Protein AF-A0A8S3S7L6-F1 (afdb_monomer_lite)

pLDDT: mean 77.88, std 21.94, range [31.02, 97.81]

Secondary structure (DSSP, 8-state):
--------SS--------EEEPPHHHHHHHHHHHHHHHHHHHHHHHHHHHHHHHHHHHHHHHHHHHHHHHHHHHHHHHS--S--------TT---S-TTTHHHHTTTT---TTS-TTTGGG-HHHHHT-TTTS-HHHHHHHHH-HHHHHHHHHHHHHHHHHHHHHHHHHHS-SEEEEEEEEEEEE-TTS-EEEEEEEEEEETTEEEEEE---EEETT-HHHHHHHHHHHHHHH-

Radius of gyration: 30.2 Å; chains: 1; bounding box: 61×34×98 Å

Organism: Mytilus edulis (NCBI:txid6550)

Sequence (234 aa):
MIRLIILTLGSILVICGALTNLDDGSLQKLDVEVRRQILPMIATKINQTIAHEKAMAKDCENKINAAIQSCKSCQSNICQPTVVDEIKHVAENVGHSVGSAIKHIFGKRSVSNLKKRCSQSCPICDTLDIKKHSKEQTLIAVCGASAISAQKNDINTIKRLRERFDAILHNHLVTRIDYDTTSIRTNGGVSFTLNFVTYIIQGHNNRFQSSTELKITDLPTTANSLAHQIFHKM

Structure (mmCIF, N/CA/C/O backbone):
data_AF-A0A8S3S7L6-F1
#
_entry.id   AF-A0A8S3S7L6-F1
#
loop_
_atom_site.group_PDB
_atom_site.id
_atom_site.type_symbol
_atom_site.label_atom_id
_atom_site.label_alt_id
_atom_site.label_comp_id
_atom_site.label_asym_id
_atom_site.label_entity_id
_atom_site.label_seq_id
_atom_site.pdbx_PDB_ins_code
_atom_site.Cartn_x
_atom_site.Cartn_y
_atom_site.Cartn_z
_atom_site.occupancy
_atom_site.B_iso_or_equiv
_atom_site.auth_seq_id
_atom_site.auth_comp_id
_atom_site.auth_asym_id
_atom_site.auth_atom_id
_atom_site.pdbx_PDB_model_num
ATOM 1 N N . MET A 1 1 ? 27.482 -10.712 -29.623 1.00 33.25 1 MET A N 1
ATOM 2 C CA . MET A 1 1 ? 27.911 -11.271 -30.923 1.00 33.25 1 MET A CA 1
ATOM 3 C C . MET A 1 1 ? 26.664 -11.794 -31.633 1.00 33.25 1 MET A C 1
ATOM 5 O O . MET A 1 1 ? 26.165 -12.850 -31.273 1.00 33.25 1 MET A O 1
ATOM 9 N N . ILE A 1 2 ? 26.075 -10.989 -32.520 1.00 31.17 2 ILE A N 1
ATOM 10 C CA . ILE A 1 2 ? 24.802 -11.290 -33.197 1.00 31.17 2 ILE A CA 1
ATOM 11 C C . ILE A 1 2 ? 25.118 -12.122 -34.446 1.00 31.17 2 ILE A C 1
ATOM 13 O O . ILE A 1 2 ? 25.923 -11.695 -35.269 1.00 31.17 2 ILE A O 1
ATOM 17 N N . ARG A 1 3 ? 24.520 -13.311 -34.583 1.00 31.02 3 ARG A N 1
ATOM 18 C CA . ARG A 1 3 ? 24.560 -14.098 -35.825 1.00 31.02 3 ARG A CA 1
ATOM 19 C C . ARG A 1 3 ? 23.295 -13.802 -36.625 1.00 31.02 3 ARG A C 1
ATOM 21 O O . ARG A 1 3 ? 22.206 -14.175 -36.207 1.00 31.02 3 ARG A O 1
ATOM 28 N N . LEU A 1 4 ? 23.460 -13.121 -37.754 1.00 32.84 4 LEU A N 1
ATOM 29 C CA . LEU A 1 4 ? 22.413 -12.903 -38.746 1.00 32.84 4 LEU A CA 1
ATOM 30 C C . LEU A 1 4 ? 22.408 -14.110 -39.697 1.00 32.84 4 LEU A C 1
ATOM 32 O O . LEU A 1 4 ? 23.401 -14.351 -40.380 1.00 32.84 4 LEU A O 1
ATOM 36 N N . ILE A 1 5 ? 21.325 -14.886 -39.713 1.00 37.59 5 ILE A N 1
ATOM 37 C CA . ILE A 1 5 ? 21.104 -15.956 -40.694 1.00 37.59 5 ILE A CA 1
ATOM 38 C C . ILE A 1 5 ? 20.034 -15.450 -41.658 1.00 37.59 5 ILE A C 1
ATOM 40 O O . ILE A 1 5 ? 18.905 -15.202 -41.244 1.00 37.59 5 ILE A O 1
ATOM 44 N N . ILE A 1 6 ? 20.395 -15.282 -42.931 1.00 38.62 6 ILE A N 1
ATOM 45 C CA . ILE A 1 6 ? 19.460 -14.944 -44.008 1.00 38.62 6 ILE A CA 1
ATOM 46 C C . ILE A 1 6 ? 19.256 -16.208 -44.844 1.00 38.62 6 ILE A C 1
ATOM 48 O O . ILE A 1 6 ? 20.174 -16.661 -45.522 1.00 38.62 6 ILE A O 1
ATOM 52 N N . LEU A 1 7 ? 18.051 -16.775 -44.788 1.00 34.38 7 LEU A N 1
ATOM 53 C CA . LEU A 1 7 ? 17.581 -17.821 -45.696 1.00 34.38 7 LEU A CA 1
ATOM 54 C C . LEU A 1 7 ? 16.652 -17.168 -46.719 1.00 34.38 7 LEU A C 1
ATOM 56 O O . LEU A 1 7 ? 15.652 -16.557 -46.349 1.00 34.38 7 LEU A O 1
ATOM 60 N N . THR A 1 8 ? 16.980 -17.294 -48.002 1.00 51.16 8 THR A N 1
ATOM 61 C CA . THR A 1 8 ? 16.100 -16.888 -49.101 1.00 51.16 8 THR A CA 1
ATOM 62 C C . THR A 1 8 ? 15.652 -18.123 -49.864 1.00 51.16 8 THR A C 1
ATOM 64 O O . THR A 1 8 ? 16.487 -18.905 -50.304 1.00 51.16 8 THR A O 1
ATOM 67 N N . LEU A 1 9 ? 14.327 -18.289 -49.958 1.00 44.69 9 LEU A N 1
ATOM 68 C CA . LEU A 1 9 ? 13.532 -18.720 -51.120 1.00 44.69 9 LEU A CA 1
ATOM 69 C C . LEU A 1 9 ? 12.172 -19.249 -50.620 1.00 44.69 9 LEU A C 1
ATOM 71 O O . LEU A 1 9 ? 12.079 -20.348 -50.086 1.00 44.69 9 LEU A O 1
ATOM 75 N N . GLY A 1 10 ? 11.116 -18.444 -50.797 1.00 48.62 10 GLY A N 1
ATOM 76 C CA . GLY A 1 10 ? 9.718 -18.908 -50.803 1.00 48.62 10 GLY A CA 1
ATOM 77 C C . GLY A 1 10 ? 8.869 -18.769 -49.530 1.00 48.62 10 GLY A C 1
ATOM 78 O O . GLY A 1 10 ? 7.708 -19.165 -49.562 1.00 48.62 10 GLY A O 1
ATOM 79 N N . SER A 1 11 ? 9.374 -18.194 -48.436 1.00 43.19 11 SER A N 1
ATOM 80 C CA . SER A 1 11 ? 8.720 -18.297 -47.119 1.00 43.19 11 SER A CA 1
ATOM 81 C C . SER A 1 11 ? 8.262 -16.950 -46.562 1.00 43.19 11 SER A C 1
ATOM 83 O O . SER A 1 11 ? 8.988 -15.961 -46.643 1.00 43.19 11 SER A O 1
ATOM 85 N N . ILE A 1 12 ? 7.069 -16.941 -45.954 1.00 41.59 12 ILE A N 1
ATOM 86 C CA . ILE A 1 12 ? 6.560 -15.880 -45.073 1.00 41.59 12 ILE A CA 1
ATOM 87 C C . ILE A 1 12 ? 7.710 -15.424 -44.171 1.00 41.59 12 ILE A C 1
ATOM 89 O O . ILE A 1 12 ? 8.242 -16.217 -43.392 1.00 41.59 12 ILE A O 1
ATOM 93 N N . LEU A 1 13 ? 8.115 -14.161 -44.308 1.00 37.62 13 LEU A N 1
ATOM 94 C CA . LEU A 1 13 ? 9.146 -13.550 -43.483 1.00 37.62 13 LEU A CA 1
ATOM 95 C C . LEU A 1 13 ? 8.563 -13.358 -42.077 1.00 37.62 13 LEU A C 1
ATOM 97 O O . LEU A 1 13 ? 8.078 -12.286 -41.723 1.00 37.62 13 LEU A O 1
ATOM 101 N N . VAL A 1 14 ? 8.556 -14.425 -41.278 1.00 43.91 14 VAL A N 1
ATOM 102 C CA . VAL A 1 14 ? 8.323 -14.322 -39.840 1.00 43.91 14 VAL A CA 1
ATOM 103 C C . VAL A 1 14 ? 9.576 -13.676 -39.272 1.00 43.91 14 VAL A C 1
ATOM 105 O O . VAL A 1 14 ? 10.547 -14.345 -38.924 1.00 43.91 14 VAL A O 1
ATOM 108 N N . ILE A 1 15 ? 9.574 -12.345 -39.222 1.00 45.59 15 ILE A N 1
ATOM 109 C CA . ILE A 1 15 ? 10.482 -11.609 -38.355 1.00 45.59 15 ILE A CA 1
ATOM 110 C C . ILE A 1 15 ? 10.047 -11.995 -36.942 1.00 45.59 15 ILE A C 1
ATOM 112 O O . ILE A 1 15 ? 9.132 -11.403 -36.376 1.00 45.59 15 ILE A O 1
ATOM 116 N N . CYS A 1 16 ? 10.651 -13.046 -36.384 1.00 45.41 16 CYS A N 1
ATOM 117 C CA . CYS A 1 16 ? 10.627 -13.248 -34.946 1.00 45.41 16 CYS A CA 1
ATOM 118 C C . CYS A 1 16 ? 11.296 -12.012 -34.348 1.00 45.41 16 CYS A C 1
ATOM 120 O O . CYS A 1 16 ? 12.524 -11.929 -34.322 1.00 45.41 16 CYS A O 1
ATOM 122 N N . GLY A 1 17 ? 10.487 -11.031 -33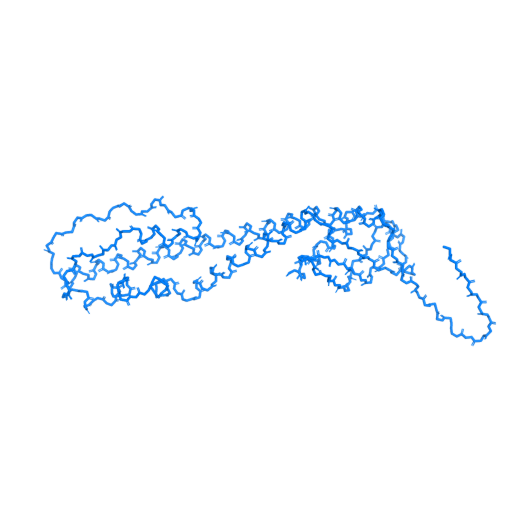.940 1.00 52.25 17 GLY A N 1
ATOM 123 C CA . GLY A 1 17 ? 10.948 -9.864 -33.207 1.00 52.25 17 GLY A CA 1
ATOM 124 C C . GLY A 1 17 ? 11.723 -10.363 -31.999 1.00 52.25 17 GLY A C 1
ATOM 125 O O . GLY A 1 17 ? 11.152 -10.946 -31.077 1.00 52.25 17 GLY A O 1
ATOM 126 N N . ALA A 1 18 ? 13.046 -10.233 -32.049 1.00 60.75 18 ALA A N 1
ATOM 127 C CA . ALA A 1 18 ? 13.889 -10.635 -30.945 1.00 60.75 18 ALA A CA 1
ATOM 128 C C . ALA A 1 18 ? 13.582 -9.686 -29.785 1.00 60.75 18 ALA A C 1
ATOM 130 O O . ALA A 1 18 ? 13.839 -8.484 -29.875 1.00 60.75 18 ALA A O 1
ATOM 131 N N . LEU A 1 19 ? 13.004 -10.226 -28.710 1.00 61.94 19 LEU A N 1
ATOM 132 C CA . LEU A 1 19 ? 12.901 -9.518 -27.441 1.00 61.94 19 LEU A CA 1
ATOM 133 C C . LEU A 1 19 ? 14.322 -9.223 -26.969 1.00 61.94 19 LEU A C 1
ATOM 135 O O . LEU A 1 19 ? 15.094 -10.142 -26.684 1.00 61.94 19 LEU A O 1
ATOM 139 N N . THR A 1 20 ? 14.671 -7.947 -26.909 1.00 76.69 20 THR A N 1
ATOM 140 C CA . THR A 1 20 ? 15.954 -7.507 -26.370 1.00 76.69 20 THR A CA 1
ATOM 141 C C . THR A 1 20 ? 15.778 -7.052 -24.934 1.00 76.69 20 THR A C 1
ATOM 143 O O . THR A 1 20 ? 14.768 -6.440 -24.584 1.00 76.69 20 THR A O 1
ATOM 146 N N . ASN A 1 21 ? 16.785 -7.336 -24.111 1.00 80.06 21 ASN A N 1
ATOM 147 C CA . ASN A 1 21 ? 16.883 -6.764 -22.777 1.00 80.06 21 ASN A CA 1
ATOM 148 C C . ASN A 1 21 ? 17.535 -5.3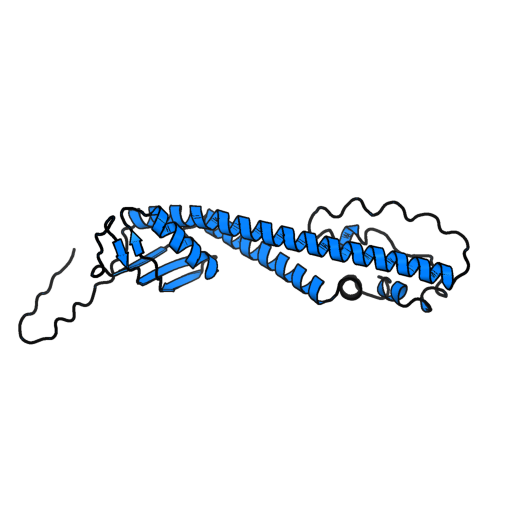85 -22.856 1.00 80.06 21 ASN A C 1
ATOM 150 O O . ASN A 1 21 ? 18.337 -5.106 -23.752 1.00 80.06 21 ASN A O 1
ATOM 154 N N . LEU A 1 22 ? 17.173 -4.524 -21.912 1.00 85.62 22 LEU A N 1
ATOM 155 C CA . LEU A 1 22 ? 17.883 -3.273 -21.686 1.00 85.62 22 LEU A CA 1
ATOM 156 C C . LEU A 1 22 ? 19.291 -3.589 -21.151 1.00 85.62 22 LEU A C 1
ATOM 158 O O . LEU A 1 22 ? 19.447 -4.565 -20.419 1.00 85.62 22 LEU A O 1
ATOM 162 N N . ASP A 1 23 ? 20.305 -2.806 -21.526 1.00 89.88 23 ASP A N 1
ATOM 163 C CA . ASP A 1 23 ? 21.649 -2.989 -20.972 1.00 89.88 23 ASP A CA 1
ATOM 164 C C . ASP A 1 23 ? 21.663 -2.702 -19.461 1.00 89.88 23 ASP A C 1
ATOM 166 O O . ASP A 1 23 ? 20.871 -1.891 -18.969 1.00 89.88 23 ASP A O 1
ATOM 170 N N . ASP A 1 24 ? 22.572 -3.350 -18.728 1.00 90.88 24 ASP A N 1
ATOM 171 C CA . ASP A 1 24 ? 22.610 -3.297 -17.261 1.00 90.88 24 ASP A CA 1
ATOM 172 C C . ASP A 1 24 ? 22.725 -1.862 -16.718 1.00 90.88 24 ASP A C 1
ATOM 174 O O . ASP A 1 24 ? 22.117 -1.529 -15.700 1.00 90.88 24 ASP A O 1
ATOM 178 N N . GLY A 1 25 ? 23.452 -0.981 -17.416 1.00 93.00 25 GLY A N 1
ATOM 179 C CA . GLY A 1 25 ? 23.635 0.411 -17.006 1.00 93.00 25 GLY A CA 1
ATOM 180 C C . GLY A 1 25 ? 22.358 1.239 -17.154 1.00 93.00 25 GLY A C 1
ATOM 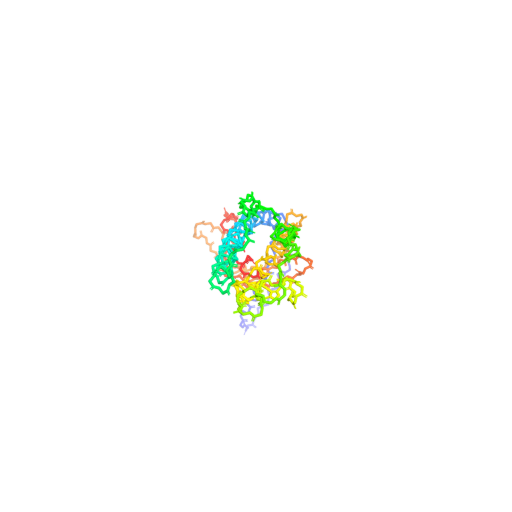181 O O . GLY A 1 25 ? 21.969 1.969 -16.236 1.00 93.00 25 GLY A O 1
ATOM 182 N N . SER A 1 26 ? 21.674 1.120 -18.292 1.00 92.25 26 SER A N 1
ATOM 183 C CA . SER A 1 26 ? 20.378 1.771 -18.515 1.00 92.25 26 SER A CA 1
ATOM 184 C C . SER A 1 26 ? 19.290 1.204 -17.600 1.00 92.25 26 SER A C 1
ATOM 186 O O . SER A 1 26 ? 18.473 1.966 -17.077 1.00 92.25 26 SER A O 1
ATOM 188 N N . LEU A 1 27 ? 19.306 -0.109 -17.347 1.00 95.25 27 LEU A N 1
ATOM 189 C CA . LEU A 1 27 ? 18.392 -0.767 -16.417 1.00 95.25 27 LEU A CA 1
ATOM 190 C C . LEU A 1 27 ? 18.589 -0.266 -14.984 1.00 95.25 27 LEU A C 1
ATOM 192 O O . LEU A 1 27 ? 17.610 0.081 -14.329 1.00 95.25 27 LEU A O 1
ATOM 196 N N . GLN A 1 28 ? 19.835 -0.147 -14.520 1.00 96.06 28 GLN A N 1
ATOM 197 C CA . GLN A 1 28 ? 20.144 0.386 -13.193 1.00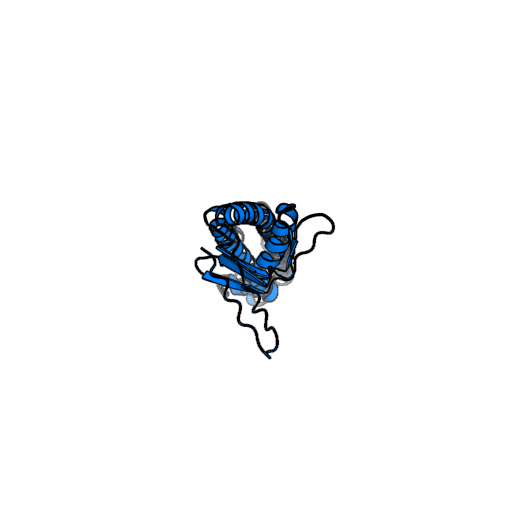 96.06 28 GLN A CA 1
ATOM 198 C C . GLN A 1 28 ? 19.674 1.839 -13.035 1.00 96.06 28 GLN A C 1
ATOM 200 O O . GLN A 1 28 ? 19.097 2.195 -12.006 1.00 96.06 28 GLN A O 1
ATOM 205 N N . LYS A 1 29 ? 19.883 2.688 -14.051 1.00 96.06 29 LYS A N 1
ATOM 206 C CA . LYS A 1 29 ? 19.393 4.079 -14.037 1.00 96.06 29 LYS A CA 1
ATOM 207 C C . LYS A 1 29 ? 17.871 4.141 -13.974 1.00 96.06 29 LYS A C 1
ATOM 209 O O . LYS A 1 29 ? 17.328 4.924 -13.196 1.00 96.06 29 LYS A O 1
ATOM 214 N N . LEU A 1 30 ? 17.188 3.314 -14.767 1.00 96.00 30 LEU A N 1
ATOM 215 C CA . LEU A 1 30 ? 15.733 3.250 -14.735 1.00 96.00 30 LEU A CA 1
ATOM 216 C C . LEU A 1 30 ? 15.225 2.722 -13.388 1.00 96.00 30 LEU A C 1
ATOM 218 O O . LEU A 1 30 ? 14.279 3.288 -12.856 1.00 96.00 30 LEU A O 1
ATOM 222 N N . ASP A 1 31 ? 15.853 1.693 -12.812 1.00 96.88 31 ASP A N 1
ATOM 223 C CA . ASP A 1 31 ? 15.512 1.172 -11.483 1.00 96.88 31 ASP A CA 1
ATOM 224 C C . ASP A 1 31 ? 15.571 2.270 -10.414 1.00 96.88 31 ASP A C 1
ATOM 226 O O . ASP A 1 31 ? 14.602 2.469 -9.681 1.00 96.88 31 ASP A O 1
ATOM 230 N N . VAL A 1 32 ? 16.673 3.026 -10.352 1.00 97.38 32 VAL A N 1
ATOM 231 C CA . VAL A 1 32 ? 16.823 4.151 -9.412 1.00 97.38 32 VAL A CA 1
ATOM 232 C C . VAL A 1 32 ? 15.690 5.161 -9.582 1.00 97.38 32 VAL A C 1
ATOM 234 O O . VAL A 1 32 ? 15.095 5.595 -8.594 1.00 97.38 32 VAL A O 1
ATOM 237 N N . GLU A 1 33 ? 15.355 5.505 -10.822 1.00 97.62 33 GLU A N 1
ATOM 238 C CA . GLU A 1 33 ? 14.308 6.479 -11.106 1.00 97.62 33 GLU A CA 1
ATOM 239 C C . GLU A 1 33 ? 12.908 5.937 -10.770 1.00 97.62 33 GLU A C 1
ATOM 241 O O . GLU A 1 33 ? 12.118 6.635 -10.141 1.00 97.62 33 GLU A O 1
ATOM 246 N N . VAL A 1 34 ? 12.607 4.670 -11.074 1.00 97.50 34 VAL A N 1
ATOM 247 C CA . VAL A 1 34 ? 11.342 4.022 -10.681 1.00 97.50 34 VAL A CA 1
ATOM 248 C C . VAL A 1 34 ? 11.199 4.018 -9.160 1.00 97.50 34 VAL A C 1
ATOM 250 O O . VAL A 1 34 ? 10.135 4.357 -8.637 1.00 97.50 34 VAL A O 1
ATOM 253 N N . ARG A 1 35 ? 12.272 3.697 -8.427 1.00 97.25 35 ARG A N 1
ATOM 254 C CA . ARG A 1 35 ? 12.273 3.731 -6.958 1.00 97.25 35 ARG A CA 1
ATOM 255 C C . ARG A 1 35 ? 12.053 5.144 -6.418 1.00 97.25 35 ARG A C 1
ATOM 257 O O . ARG A 1 35 ? 11.262 5.323 -5.491 1.00 97.25 35 ARG A O 1
ATOM 264 N N . ARG A 1 36 ? 12.677 6.154 -7.032 1.00 96.75 36 ARG A N 1
ATOM 265 C CA . ARG A 1 36 ? 12.481 7.572 -6.688 1.00 96.75 36 ARG A CA 1
ATOM 266 C C . ARG A 1 36 ? 11.017 8.004 -6.809 1.00 96.75 36 ARG A C 1
ATOM 268 O O . ARG A 1 36 ? 10.562 8.788 -5.983 1.00 96.75 36 ARG A O 1
ATOM 275 N N . GLN A 1 37 ? 10.288 7.478 -7.795 1.00 97.44 37 GLN A N 1
ATOM 276 C CA . GLN A 1 37 ? 8.866 7.780 -7.999 1.00 97.44 37 GLN A CA 1
ATOM 277 C C . GLN A 1 37 ? 7.950 6.977 -7.060 1.00 97.44 37 GLN A C 1
ATOM 279 O O . GLN A 1 37 ? 6.983 7.515 -6.524 1.00 97.44 37 GLN A O 1
ATOM 284 N N . ILE A 1 38 ? 8.255 5.700 -6.807 1.00 96.81 38 ILE A N 1
ATOM 285 C CA . ILE A 1 38 ? 7.353 4.812 -6.058 1.00 96.81 38 ILE A CA 1
ATOM 286 C C . ILE A 1 38 ? 7.388 5.032 -4.540 1.00 96.81 38 ILE A C 1
ATOM 288 O O . ILE A 1 38 ? 6.363 4.890 -3.870 1.00 96.81 38 ILE A O 1
ATOM 292 N N . LEU A 1 39 ? 8.545 5.403 -3.981 1.00 95.31 39 LEU A N 1
ATOM 293 C CA . LEU A 1 39 ? 8.705 5.608 -2.538 1.00 95.31 39 LEU A CA 1
ATOM 294 C C . LEU A 1 39 ? 7.774 6.723 -2.006 1.00 95.31 39 LEU A C 1
ATOM 296 O O . LEU A 1 39 ? 7.063 6.471 -1.027 1.00 95.31 39 LEU A O 1
ATOM 300 N N . PRO A 1 40 ? 7.668 7.906 -2.650 1.00 95.50 40 PRO A N 1
ATOM 301 C CA . PRO A 1 40 ? 6.672 8.918 -2.293 1.00 95.50 40 PRO A CA 1
ATOM 302 C C . PRO A 1 40 ? 5.218 8.438 -2.384 1.00 95.50 40 PRO A C 1
ATOM 304 O O . PRO A 1 40 ? 4.399 8.823 -1.547 1.00 95.50 40 PRO A O 1
ATOM 307 N N . MET A 1 41 ? 4.877 7.588 -3.361 1.00 96.25 41 MET A N 1
ATOM 308 C CA . MET A 1 41 ? 3.521 7.033 -3.497 1.00 96.25 41 MET A CA 1
ATOM 309 C C . MET A 1 41 ? 3.168 6.134 -2.307 1.00 96.25 41 MET A C 1
ATOM 311 O O . MET A 1 41 ? 2.098 6.276 -1.711 1.00 96.25 41 MET A O 1
ATOM 315 N N . ILE A 1 42 ? 4.095 5.255 -1.910 1.00 94.31 42 ILE A N 1
ATOM 316 C CA . ILE A 1 42 ? 3.944 4.397 -0.729 1.00 94.31 42 ILE A CA 1
ATOM 317 C C . ILE A 1 42 ? 3.832 5.250 0.539 1.00 94.31 42 ILE A C 1
ATOM 319 O O . ILE A 1 42 ? 2.905 5.050 1.324 1.00 94.31 42 ILE A O 1
ATOM 323 N N . ALA A 1 43 ? 4.712 6.240 0.716 1.00 93.75 43 ALA A N 1
ATOM 324 C CA . ALA A 1 43 ? 4.672 7.150 1.861 1.00 93.75 43 ALA A CA 1
ATOM 325 C C . ALA A 1 43 ? 3.338 7.916 1.944 1.00 93.75 43 ALA A C 1
ATOM 327 O O . ALA A 1 43 ? 2.727 8.000 3.011 1.00 93.75 43 ALA A O 1
ATOM 328 N N . THR A 1 44 ? 2.837 8.406 0.808 1.00 95.00 44 THR A N 1
ATOM 329 C CA . THR A 1 44 ? 1.536 9.084 0.710 1.00 95.00 44 THR A CA 1
ATOM 330 C C . THR A 1 44 ? 0.402 8.151 1.119 1.00 95.00 44 THR A C 1
ATOM 332 O O . THR A 1 44 ? -0.430 8.525 1.947 1.00 95.00 44 THR A O 1
ATOM 335 N N . LYS A 1 45 ? 0.389 6.913 0.613 1.00 95.12 45 LYS A N 1
ATOM 336 C CA . LYS A 1 45 ? -0.640 5.929 0.963 1.00 95.12 45 LYS A CA 1
ATOM 337 C C . LYS A 1 45 ? -0.592 5.543 2.442 1.00 95.12 45 LYS A C 1
ATOM 339 O O . LYS A 1 45 ? -1.648 5.422 3.065 1.00 95.12 45 LYS A O 1
ATOM 344 N N . ILE A 1 46 ? 0.601 5.407 3.027 1.00 89.88 46 ILE A N 1
ATOM 345 C CA . ILE A 1 46 ? 0.777 5.195 4.472 1.00 89.88 46 ILE A CA 1
ATOM 346 C C . ILE A 1 46 ? 0.166 6.364 5.249 1.00 89.88 46 ILE A C 1
ATOM 348 O O . ILE A 1 46 ? -0.646 6.135 6.141 1.00 89.88 46 ILE A O 1
ATOM 352 N N . ASN A 1 47 ? 0.496 7.606 4.888 1.00 91.81 47 ASN A N 1
ATOM 353 C CA . ASN A 1 47 ? -0.012 8.796 5.573 1.00 91.81 47 ASN A CA 1
ATOM 354 C C . ASN A 1 47 ? -1.537 8.921 5.474 1.00 91.81 47 ASN A C 1
ATOM 356 O O . ASN A 1 47 ? -2.189 9.204 6.477 1.00 91.81 47 ASN A O 1
ATOM 360 N N . GLN A 1 48 ? -2.115 8.651 4.301 1.00 94.38 48 GLN A N 1
ATOM 361 C CA . GLN A 1 48 ? -3.568 8.607 4.112 1.00 94.38 48 GLN A CA 1
ATOM 362 C C . GLN A 1 48 ? -4.222 7.534 4.991 1.00 94.38 48 GLN A C 1
ATOM 364 O O . GLN A 1 48 ? -5.231 7.802 5.637 1.00 94.38 48 GLN A O 1
ATOM 369 N N . THR A 1 49 ? -3.625 6.342 5.060 1.00 89.75 49 THR A N 1
ATOM 370 C CA . THR A 1 49 ? -4.146 5.233 5.876 1.00 89.75 49 THR A CA 1
ATOM 371 C C . THR A 1 49 ? -4.043 5.551 7.371 1.00 89.75 49 THR A C 1
ATOM 373 O O . THR A 1 49 ? -4.981 5.298 8.116 1.00 89.75 49 THR A O 1
ATOM 376 N N . ILE A 1 50 ? -2.954 6.190 7.817 1.00 85.88 50 ILE A N 1
ATOM 377 C CA . ILE A 1 50 ? -2.809 6.683 9.198 1.00 85.88 50 ILE A CA 1
ATOM 378 C C . ILE A 1 50 ? -3.856 7.759 9.512 1.00 85.88 50 ILE A C 1
ATOM 380 O O . ILE A 1 50 ? -4.415 7.771 10.604 1.00 85.88 50 ILE A O 1
ATOM 384 N N . ALA A 1 51 ? -4.116 8.685 8.587 1.00 89.00 51 ALA A N 1
ATOM 385 C CA . ALA A 1 51 ? -5.121 9.725 8.790 1.00 89.00 51 ALA A CA 1
ATOM 386 C C . ALA A 1 51 ? -6.533 9.131 8.919 1.00 89.00 51 ALA A C 1
ATOM 388 O O . ALA A 1 51 ? -7.286 9.542 9.803 1.00 89.00 51 ALA A O 1
ATOM 389 N N . HIS A 1 52 ? -6.863 8.141 8.085 1.00 91.00 52 HIS A N 1
ATOM 390 C CA . HIS A 1 52 ? -8.121 7.402 8.163 1.00 91.00 52 HIS A CA 1
ATOM 391 C C . HIS A 1 52 ? -8.252 6.639 9.492 1.00 91.00 52 HIS A C 1
ATOM 393 O O . HIS A 1 52 ? -9.245 6.808 10.197 1.00 91.00 52 HIS A O 1
ATOM 399 N N . GLU A 1 53 ? -7.209 5.908 9.897 1.00 86.19 53 GLU A N 1
ATOM 400 C CA . GLU A 1 53 ? -7.153 5.190 11.177 1.00 86.19 53 GLU A CA 1
ATOM 401 C C . GLU A 1 53 ? -7.385 6.134 12.368 1.00 86.19 53 GLU A C 1
ATOM 403 O O . GLU A 1 53 ? -8.237 5.869 13.216 1.00 86.19 53 GLU A O 1
ATOM 408 N N . LYS A 1 54 ? -6.714 7.294 12.388 1.00 83.81 54 LYS A N 1
ATOM 409 C CA . LYS A 1 54 ? -6.903 8.318 13.428 1.00 83.81 54 LYS A CA 1
ATOM 410 C C . LYS A 1 54 ? -8.328 8.866 13.465 1.00 83.81 54 LYS A C 1
ATOM 412 O O . LYS A 1 54 ? -8.864 9.099 14.549 1.00 83.81 54 LYS A O 1
ATOM 417 N N . ALA A 1 55 ? -8.939 9.097 12.304 1.00 86.94 55 ALA A N 1
ATOM 418 C CA . ALA A 1 55 ? -10.315 9.579 12.224 1.00 86.94 55 ALA A CA 1
ATOM 419 C C . ALA A 1 55 ? -11.299 8.547 12.798 1.00 86.94 55 ALA A C 1
ATOM 421 O O . ALA A 1 55 ? -12.172 8.905 13.590 1.00 86.94 55 ALA A O 1
ATOM 422 N N . MET A 1 56 ? -11.111 7.266 12.473 1.00 86.81 56 MET A N 1
ATOM 423 C CA . MET A 1 56 ? -11.910 6.169 13.022 1.00 86.81 56 MET A CA 1
ATOM 424 C C . MET A 1 56 ? -11.720 5.995 14.531 1.00 86.81 56 MET A C 1
ATOM 426 O O . MET A 1 56 ? -12.695 5.803 15.258 1.00 86.81 56 MET A O 1
ATOM 430 N N . ALA A 1 57 ? -10.480 6.091 15.017 1.00 82.12 57 ALA A N 1
ATOM 431 C CA . ALA A 1 57 ? -10.184 6.026 16.443 1.00 82.12 57 ALA A CA 1
ATOM 432 C C . ALA A 1 57 ? -10.899 7.151 17.209 1.00 82.12 57 ALA A C 1
ATOM 434 O O . ALA A 1 57 ? -11.523 6.892 18.238 1.00 82.12 57 ALA A O 1
ATOM 435 N N . LYS A 1 58 ? -10.888 8.375 16.664 1.00 85.19 58 LYS A N 1
ATOM 436 C CA . LYS A 1 58 ? -11.596 9.528 17.237 1.00 85.19 58 LYS A CA 1
ATOM 437 C C . LYS A 1 58 ? -13.120 9.347 17.240 1.00 85.19 58 LYS A C 1
ATOM 439 O O . LYS A 1 58 ? -13.773 9.699 18.218 1.00 85.19 58 LYS A O 1
ATOM 444 N N . ASP A 1 59 ? -13.701 8.791 16.176 1.00 88.25 59 ASP A N 1
ATOM 445 C CA . ASP A 1 59 ? -15.137 8.468 16.139 1.00 88.25 59 ASP A CA 1
ATOM 446 C C . ASP A 1 59 ? -15.515 7.435 17.215 1.00 88.25 59 ASP A C 1
ATOM 448 O O . ASP A 1 59 ? -16.474 7.620 17.967 1.00 88.25 59 ASP A O 1
ATOM 452 N N . CYS A 1 60 ? -14.713 6.376 17.347 1.00 87.75 60 CYS A N 1
ATOM 453 C CA . CYS A 1 60 ? -14.897 5.354 18.374 1.00 87.75 60 CYS A CA 1
ATOM 454 C C . CYS A 1 60 ? -14.775 5.938 19.792 1.00 87.75 60 CYS A C 1
ATOM 456 O O . CYS A 1 60 ? -15.609 5.656 20.652 1.00 87.75 60 CYS A O 1
ATOM 458 N N . GLU A 1 61 ? -13.799 6.816 20.033 1.00 85.44 61 GLU A N 1
ATOM 459 C CA . GLU A 1 61 ? -13.656 7.534 21.302 1.00 85.44 61 GLU A CA 1
ATOM 460 C C . GLU A 1 61 ? -14.905 8.363 21.640 1.00 85.44 61 GLU A C 1
ATOM 462 O O . GLU A 1 61 ? -15.425 8.280 22.755 1.00 85.44 61 GLU A O 1
ATOM 467 N N . ASN A 1 62 ? -15.439 9.113 20.672 1.00 88.81 62 ASN A N 1
ATOM 468 C CA . ASN A 1 62 ? -16.666 9.887 20.860 1.00 88.81 62 ASN A CA 1
ATOM 469 C C . ASN A 1 62 ? -17.857 8.989 21.228 1.00 88.81 62 ASN A C 1
ATOM 471 O O . ASN A 1 62 ? -18.614 9.321 22.143 1.00 88.81 62 ASN A O 1
ATOM 475 N N . LYS A 1 63 ? -18.000 7.830 20.571 1.00 89.62 63 LYS A N 1
ATOM 476 C CA . LYS A 1 63 ? -19.046 6.840 20.883 1.00 89.62 63 LYS A CA 1
ATOM 477 C C . LYS A 1 63 ? -18.886 6.247 22.281 1.00 89.62 63 LYS A C 1
ATOM 479 O O . LYS A 1 63 ? -19.875 6.116 22.998 1.00 89.62 63 LYS A O 1
ATOM 484 N N . ILE A 1 64 ? -17.659 5.950 22.706 1.00 86.44 64 ILE A N 1
ATOM 485 C CA . ILE A 1 64 ? -17.368 5.489 24.073 1.00 86.44 64 ILE A CA 1
ATOM 486 C C . ILE A 1 64 ? -17.746 6.560 25.091 1.00 86.44 64 ILE A C 1
ATOM 488 O O . ILE A 1 64 ? -18.443 6.262 26.061 1.00 86.44 64 ILE A O 1
ATOM 492 N N . ASN A 1 65 ? -17.354 7.812 24.860 1.00 84.12 65 ASN A N 1
ATOM 493 C CA . ASN A 1 65 ? -17.716 8.918 25.738 1.00 84.12 65 ASN A CA 1
ATOM 494 C C . ASN A 1 65 ? -19.242 9.090 25.820 1.00 84.12 65 ASN A C 1
ATOM 496 O O . ASN A 1 65 ? -19.779 9.229 26.920 1.00 84.12 65 ASN A O 1
ATOM 500 N N . ALA A 1 66 ? -19.956 8.994 24.696 1.00 88.38 66 ALA A N 1
ATOM 501 C CA . ALA A 1 66 ? -21.417 9.038 24.663 1.00 88.38 66 ALA A CA 1
ATOM 502 C C . ALA A 1 66 ? -22.065 7.861 25.416 1.00 88.38 66 ALA A C 1
ATOM 504 O O . ALA A 1 66 ? -23.008 8.067 26.184 1.00 88.38 66 ALA A O 1
ATOM 505 N N . ALA A 1 67 ? -21.540 6.641 25.263 1.00 86.31 67 ALA A N 1
ATOM 506 C CA . ALA A 1 67 ? -22.012 5.460 25.985 1.00 86.31 67 ALA A CA 1
ATOM 507 C C . ALA A 1 67 ? -21.782 5.589 27.499 1.00 86.31 67 ALA A C 1
ATOM 509 O O . ALA A 1 67 ? -22.668 5.272 28.292 1.00 86.31 67 ALA A O 1
ATOM 510 N N . ILE A 1 68 ? -20.626 6.121 27.911 1.00 85.44 68 ILE A N 1
ATOM 511 C CA . ILE A 1 68 ? -20.315 6.405 29.316 1.00 85.44 68 ILE A CA 1
ATOM 512 C C . ILE A 1 68 ? -21.300 7.428 29.888 1.00 85.44 68 ILE A C 1
ATOM 514 O O . ILE A 1 68 ? -21.843 7.201 30.968 1.00 85.44 68 ILE A O 1
ATOM 518 N N . GLN A 1 69 ? -21.551 8.539 29.189 1.00 85.19 69 GLN A N 1
ATOM 519 C CA . GLN A 1 69 ? -22.516 9.542 29.657 1.00 85.19 69 GLN A CA 1
ATOM 520 C C . GLN A 1 69 ? -23.930 8.961 29.740 1.00 85.19 69 GLN A C 1
ATOM 522 O O . GLN A 1 69 ? -24.601 9.136 30.751 1.00 85.19 69 GLN A O 1
ATOM 527 N N . SER A 1 70 ? -24.337 8.176 28.742 1.00 85.88 70 SER A N 1
ATOM 528 C CA . SER A 1 70 ? -25.631 7.486 28.739 1.00 85.88 70 SER A CA 1
ATOM 529 C C . SER A 1 70 ? -25.763 6.515 29.914 1.00 85.88 70 SER A C 1
ATOM 531 O O . SER A 1 70 ? -26.799 6.486 30.574 1.00 85.88 70 SER A O 1
ATOM 533 N N . CYS A 1 71 ? -24.702 5.768 30.237 1.00 84.06 71 CYS A N 1
ATOM 534 C CA . CYS A 1 71 ? -24.663 4.904 31.415 1.00 84.06 71 CYS A CA 1
ATOM 535 C C . CYS A 1 71 ? -24.836 5.709 32.713 1.00 84.06 71 CYS A C 1
ATOM 537 O O . CYS A 1 71 ? -25.646 5.332 33.558 1.00 84.06 71 CYS A O 1
ATOM 539 N N . LYS A 1 72 ? -24.141 6.845 32.862 1.00 83.44 72 LYS A N 1
ATOM 540 C CA . LYS A 1 72 ? -24.296 7.715 34.040 1.00 83.44 72 LYS A CA 1
ATOM 541 C C . LYS A 1 72 ? -25.715 8.256 34.175 1.00 83.44 72 LYS A C 1
ATOM 543 O O . LYS A 1 72 ? -26.285 8.160 35.256 1.00 83.44 72 LYS A O 1
ATOM 548 N N . SER A 1 73 ? -26.291 8.786 33.095 1.00 83.69 73 SER A N 1
ATOM 549 C CA . SER A 1 73 ? -27.661 9.316 33.093 1.00 83.69 73 SER A CA 1
ATOM 550 C C . SER A 1 73 ? -28.692 8.233 33.418 1.00 83.69 73 SER A C 1
ATOM 552 O O . SER A 1 73 ? -29.633 8.447 34.174 1.00 83.69 73 SER A O 1
ATOM 554 N N . CYS A 1 74 ? -28.495 7.032 32.883 1.00 82.19 74 CYS A N 1
ATOM 555 C CA . CYS A 1 74 ? -29.323 5.873 33.182 1.00 82.19 74 CYS A CA 1
ATOM 556 C C . CYS A 1 74 ? -29.226 5.474 34.665 1.00 82.19 74 CYS A C 1
ATOM 558 O O . CYS A 1 74 ? -30.243 5.237 35.315 1.00 82.19 74 CYS A O 1
ATOM 560 N N . GLN A 1 75 ? -28.018 5.478 35.236 1.00 78.12 75 GLN A N 1
ATOM 561 C CA . GLN A 1 75 ? -27.813 5.221 36.660 1.00 78.12 75 GLN A CA 1
ATOM 562 C C . GLN A 1 75 ? -28.446 6.291 37.547 1.00 78.12 75 GLN A C 1
ATOM 564 O O . GLN A 1 75 ? -29.093 5.923 38.518 1.00 78.12 75 GLN A O 1
ATOM 569 N N . SER A 1 76 ? -28.319 7.580 37.221 1.00 72.62 76 SER A N 1
ATOM 570 C CA . SER A 1 76 ? -28.941 8.650 38.014 1.00 72.62 76 SER A CA 1
ATOM 571 C C . SER A 1 76 ? -30.470 8.595 37.995 1.00 72.62 76 SER A C 1
ATOM 573 O O . SER A 1 76 ? -31.105 8.998 38.964 1.00 72.62 76 SER A O 1
ATOM 575 N N . ASN A 1 77 ? -31.060 8.084 36.909 1.00 68.06 77 ASN A N 1
ATOM 576 C CA . ASN A 1 77 ? -32.512 7.970 36.756 1.00 68.06 77 ASN A CA 1
ATOM 577 C C . ASN A 1 77 ? -33.087 6.718 37.436 1.00 68.06 77 ASN A C 1
ATOM 579 O O . ASN A 1 77 ? -34.206 6.755 37.938 1.00 68.06 77 ASN A O 1
ATOM 583 N N . ILE A 1 78 ? -32.341 5.608 37.446 1.00 67.94 78 ILE A N 1
ATOM 584 C CA . ILE A 1 78 ? -32.796 4.326 38.013 1.00 67.94 78 ILE A CA 1
ATOM 585 C C . ILE A 1 78 ? -32.379 4.182 39.485 1.00 67.94 78 ILE A C 1
ATOM 587 O O . ILE A 1 78 ? -33.049 3.508 40.266 1.00 67.94 78 ILE A O 1
ATOM 591 N N . CYS A 1 79 ? -31.281 4.822 39.882 1.00 61.81 79 CYS A N 1
ATOM 592 C CA . CYS A 1 79 ? -30.719 4.743 41.220 1.00 61.81 79 CYS A CA 1
ATOM 593 C C . CYS A 1 79 ? -30.611 6.149 41.809 1.00 61.81 79 CYS A C 1
ATOM 595 O O . CYS A 1 79 ? -29.748 6.931 41.420 1.00 61.81 79 CYS A O 1
ATOM 597 N N . GLN A 1 80 ? -31.490 6.472 42.764 1.00 45.69 80 GLN A N 1
ATOM 598 C CA . GLN A 1 80 ? -31.405 7.735 43.496 1.00 45.69 80 GLN A CA 1
ATOM 599 C C . GLN A 1 80 ? -30.002 7.934 44.107 1.00 45.69 80 GLN A C 1
ATOM 601 O O . GLN A 1 80 ? -29.374 6.972 44.568 1.00 45.69 80 GLN A O 1
ATOM 606 N N . PRO A 1 81 ? -29.494 9.177 44.107 1.00 46.09 81 PRO A N 1
ATOM 607 C CA . PRO A 1 81 ? -28.081 9.460 44.288 1.00 46.09 81 PRO A CA 1
ATOM 608 C C . PRO A 1 81 ? -27.683 9.403 45.763 1.00 46.09 81 PRO A C 1
ATOM 610 O O . PRO A 1 81 ? -28.259 10.082 46.606 1.00 46.09 81 PRO A O 1
ATOM 613 N N . THR A 1 82 ? -26.610 8.677 46.065 1.00 39.03 82 THR A N 1
ATOM 614 C CA . THR A 1 82 ? -25.687 9.103 47.124 1.00 39.03 82 THR A CA 1
ATOM 615 C C . THR A 1 82 ? -24.275 9.123 46.547 1.00 39.03 82 THR A C 1
ATOM 617 O O . THR A 1 82 ? -23.622 8.093 46.431 1.00 39.03 82 THR A O 1
ATOM 620 N N . VAL A 1 83 ? -23.880 10.347 46.179 1.00 41.25 83 VAL A N 1
ATOM 621 C CA . VAL A 1 83 ? -22.524 10.883 45.968 1.00 41.25 83 VAL A CA 1
ATOM 622 C C . VAL A 1 83 ? -21.725 10.299 44.793 1.00 41.25 83 VAL A C 1
ATOM 624 O O . VAL A 1 83 ? -21.207 9.188 44.845 1.00 41.25 83 VAL A O 1
ATOM 627 N N . VAL A 1 84 ? -21.585 11.107 43.736 1.00 40.91 84 VAL A N 1
ATOM 628 C CA . VAL A 1 84 ? -20.705 10.859 42.585 1.00 40.91 84 VAL A CA 1
ATOM 629 C C . VAL A 1 84 ? -19.806 12.081 42.420 1.00 40.91 84 VAL A C 1
ATOM 631 O O . VAL A 1 84 ? -20.204 13.059 41.797 1.00 40.91 84 VAL A O 1
ATOM 634 N N . ASP A 1 85 ? -18.598 11.998 42.963 1.00 40.53 85 ASP A N 1
ATOM 635 C CA . ASP A 1 85 ? -17.456 12.807 42.540 1.00 40.53 85 ASP A CA 1
ATOM 636 C C . ASP A 1 85 ? -16.415 11.873 41.902 1.00 40.53 85 ASP A C 1
ATOM 638 O O . ASP A 1 85 ? -16.393 10.681 42.194 1.00 40.53 85 ASP A O 1
ATOM 642 N N . GLU A 1 86 ? -15.570 12.425 41.025 1.00 45.56 86 GLU A N 1
ATOM 643 C CA . GLU A 1 86 ? -14.443 11.787 40.302 1.00 45.56 86 GLU A CA 1
ATOM 644 C C . GLU A 1 86 ? -14.674 11.276 38.867 1.00 45.56 86 GLU A C 1
ATOM 646 O O . GLU A 1 86 ? -14.346 10.138 38.536 1.00 45.56 86 GLU A O 1
ATOM 651 N N . ILE A 1 87 ? -15.114 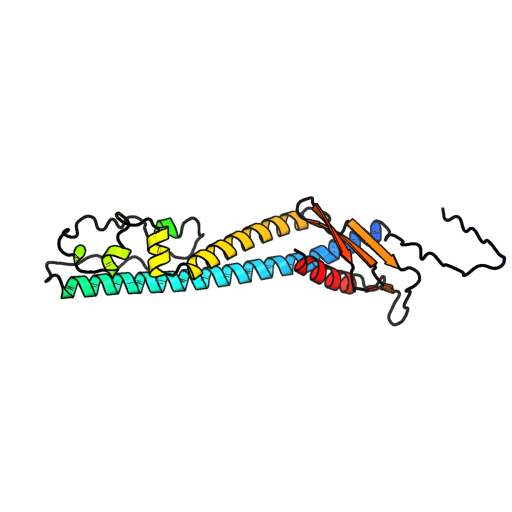12.123 37.923 1.00 44.66 87 ILE A N 1
ATOM 652 C CA . ILE A 1 87 ? -14.942 11.805 36.484 1.00 44.66 87 ILE A CA 1
ATOM 653 C C . ILE A 1 87 ? -14.586 13.054 35.654 1.00 44.66 87 ILE A C 1
ATOM 655 O O . ILE A 1 87 ? -15.379 13.475 34.816 1.00 44.66 87 ILE A O 1
ATOM 659 N N . LYS A 1 88 ? -13.392 13.644 35.858 1.00 39.22 88 LYS A N 1
ATOM 660 C CA . LYS A 1 88 ? -12.931 14.830 35.090 1.00 39.22 88 LYS A CA 1
ATOM 661 C C . LYS A 1 88 ? -11.642 14.663 34.248 1.00 39.22 88 LYS A C 1
ATOM 663 O O . LYS A 1 88 ? -11.426 15.469 33.358 1.00 39.22 88 LYS A O 1
ATOM 668 N N . HIS A 1 89 ? -10.828 13.611 34.408 1.00 36.66 89 HIS A N 1
ATOM 669 C CA . HIS A 1 89 ? -9.450 13.591 33.850 1.00 36.66 89 HIS A CA 1
ATOM 670 C C . HIS A 1 89 ? -9.120 12.547 32.745 1.00 36.66 89 HIS A C 1
ATOM 672 O O . HIS A 1 89 ? -8.072 11.921 32.813 1.00 36.66 89 HIS A O 1
ATOM 678 N N . VAL A 1 90 ? -9.964 12.300 31.727 1.00 43.00 90 VAL A N 1
ATOM 679 C CA . VAL A 1 90 ? -9.674 11.242 30.704 1.00 43.00 90 VAL A CA 1
ATOM 680 C C . VAL A 1 90 ? -9.471 11.713 29.260 1.00 43.00 90 VAL A C 1
ATOM 682 O O . VAL A 1 90 ? -9.009 10.933 28.437 1.00 43.00 90 VAL A O 1
ATOM 685 N N . ALA A 1 91 ? -9.691 12.985 28.939 1.00 38.47 91 ALA A N 1
ATOM 686 C CA . ALA A 1 91 ? -9.686 13.445 27.545 1.00 38.47 91 ALA A CA 1
ATOM 687 C C . ALA A 1 91 ? -8.297 13.759 26.934 1.00 38.47 91 ALA A C 1
ATOM 689 O O . ALA A 1 91 ? -8.234 14.212 25.797 1.00 38.47 91 ALA A O 1
ATOM 690 N N . GLU A 1 92 ? -7.179 13.560 27.644 1.00 39.06 92 GLU A N 1
ATOM 691 C CA . GLU A 1 92 ? -5.895 14.168 27.235 1.00 39.06 92 GLU A CA 1
ATOM 692 C C . GLU A 1 92 ? -4.900 13.266 26.477 1.00 39.06 92 GLU A C 1
ATOM 694 O O . GLU A 1 92 ? -3.865 13.772 26.063 1.00 39.06 92 GLU A O 1
ATOM 699 N N . ASN A 1 93 ? -5.145 11.968 26.225 1.00 38.03 93 ASN A N 1
ATOM 700 C CA . ASN A 1 93 ? -4.067 11.083 25.720 1.00 38.03 93 ASN A CA 1
ATOM 701 C C . ASN A 1 93 ? -4.470 10.021 24.667 1.00 38.03 93 ASN A C 1
ATOM 703 O O . ASN A 1 93 ? -4.234 8.829 24.864 1.00 38.03 93 ASN A O 1
ATOM 707 N N . VAL A 1 94 ? -5.003 10.430 23.507 1.00 42.78 94 VAL A N 1
ATOM 708 C CA . VAL A 1 94 ? -5.358 9.514 22.381 1.00 42.78 94 VAL A CA 1
ATOM 709 C C . VAL A 1 94 ? -4.370 9.602 21.195 1.00 42.78 94 VAL A C 1
ATOM 711 O O . VAL A 1 94 ? -4.663 9.261 20.055 1.00 42.78 94 VAL A O 1
ATOM 714 N N . GLY A 1 95 ? -3.135 10.046 21.452 1.00 36.16 95 GLY A N 1
ATOM 715 C CA . GLY A 1 95 ? -2.185 10.422 20.396 1.00 36.16 95 GLY A CA 1
ATOM 716 C C . GLY A 1 95 ? -1.151 9.389 19.931 1.00 36.16 95 GLY A C 1
ATOM 717 O O . GLY A 1 95 ? -0.507 9.641 18.912 1.00 36.16 95 GLY A O 1
ATOM 718 N N . HIS A 1 96 ? -0.936 8.255 20.614 1.00 33.25 96 HIS A N 1
ATOM 719 C CA . HIS A 1 96 ? 0.245 7.423 20.334 1.00 33.25 96 HIS A CA 1
ATOM 720 C C . HIS A 1 96 ? -0.011 5.910 20.340 1.00 33.25 96 HIS A C 1
ATOM 722 O O . HIS A 1 96 ? -0.003 5.253 21.376 1.00 33.25 96 HIS A O 1
ATOM 728 N N . SER A 1 97 ? -0.079 5.361 19.124 1.00 39.62 97 SER A N 1
ATOM 729 C CA . SER A 1 97 ? 0.183 3.961 18.778 1.00 39.62 97 SER A CA 1
ATOM 730 C C . SER A 1 97 ? -0.876 2.946 19.224 1.00 39.62 97 SER A C 1
ATOM 732 O O . SER A 1 97 ? -1.145 2.730 20.402 1.00 39.62 97 SER A O 1
ATOM 734 N N . VAL A 1 98 ? -1.453 2.249 18.247 1.00 44.22 98 VAL A N 1
ATOM 735 C CA . VAL A 1 98 ? -2.607 1.340 18.380 1.00 44.22 98 VAL A CA 1
ATOM 736 C C . VAL A 1 98 ? -2.268 0.006 19.085 1.00 44.22 98 VAL A C 1
ATOM 738 O O . VAL A 1 98 ? -3.108 -0.874 19.220 1.00 44.22 98 VAL A O 1
ATOM 741 N N . GLY A 1 99 ? -1.065 -0.127 19.656 1.00 35.66 99 GLY A N 1
ATOM 742 C CA . GLY A 1 99 ? -0.763 -1.110 20.713 1.00 35.66 99 GLY A CA 1
ATOM 743 C C . GLY A 1 99 ? -1.033 -0.604 22.144 1.00 35.66 99 GLY A C 1
ATOM 744 O O . GLY A 1 99 ? -1.136 -1.398 23.076 1.00 35.66 99 GLY A O 1
ATOM 745 N N . SER A 1 100 ? -1.191 0.712 22.322 1.00 34.25 100 SER A N 1
ATOM 746 C CA . SER A 1 100 ? -1.392 1.399 23.608 1.00 34.25 100 SER A CA 1
ATOM 747 C C . SER A 1 100 ? -2.764 2.072 23.745 1.00 34.25 100 SER A C 1
ATOM 749 O O . SER A 1 100 ? -3.166 2.386 24.867 1.00 34.25 100 SER A O 1
ATOM 751 N N . ALA A 1 101 ? -3.541 2.209 22.664 1.00 39.59 101 ALA A N 1
ATOM 752 C CA . ALA A 1 101 ? -4.913 2.740 22.717 1.00 39.59 101 ALA A CA 1
ATOM 753 C C . ALA A 1 101 ? -5.849 1.886 23.607 1.00 39.59 101 ALA A C 1
ATOM 755 O O . ALA A 1 101 ? -6.715 2.402 24.310 1.00 39.59 101 ALA A O 1
ATOM 756 N N . ILE A 1 102 ? -5.587 0.579 23.703 1.00 40.44 102 ILE A N 1
ATOM 757 C CA . ILE A 1 102 ? -6.311 -0.352 24.590 1.00 40.44 102 ILE A CA 1
ATOM 758 C C . ILE A 1 102 ? -5.794 -0.285 26.049 1.00 40.44 102 ILE A C 1
ATOM 760 O O . ILE A 1 102 ? -6.410 -0.826 26.979 1.00 40.44 102 ILE A O 1
ATOM 764 N N . LYS A 1 103 ? -4.662 0.394 26.277 1.00 34.97 103 LYS A N 1
ATOM 765 C CA . LYS A 1 103 ? -4.026 0.553 27.591 1.00 34.97 103 LYS A CA 1
ATOM 766 C C . LYS A 1 103 ? -4.404 1.865 28.282 1.00 34.97 103 LYS A C 1
ATOM 768 O O . LYS A 1 103 ? -4.460 1.863 29.505 1.00 34.97 103 LYS A O 1
ATOM 773 N N . HIS A 1 104 ? -4.725 2.928 27.536 1.00 35.72 104 HIS A N 1
ATOM 774 C CA . HIS A 1 104 ? -5.113 4.225 28.114 1.00 35.72 104 HIS A CA 1
ATOM 775 C C . HIS A 1 104 ? -6.627 4.457 28.221 1.00 35.72 104 HIS A C 1
ATOM 777 O O . HIS A 1 104 ? -7.049 5.062 29.200 1.00 35.72 104 HIS A O 1
ATOM 783 N N . ILE A 1 105 ? -7.461 3.892 27.335 1.00 41.88 105 ILE A N 1
ATOM 784 C CA . ILE A 1 105 ? -8.933 3.959 27.496 1.00 41.88 105 ILE A CA 1
ATOM 785 C C . ILE A 1 105 ? -9.396 3.099 28.689 1.00 41.88 105 ILE A C 1
ATOM 787 O O . ILE A 1 105 ? -10.319 3.456 29.416 1.00 41.88 105 ILE A O 1
ATOM 791 N N . PHE A 1 106 ? -8.692 1.992 28.947 1.00 39.88 106 PHE A N 1
ATOM 792 C CA . PHE A 1 106 ? -8.945 1.078 30.070 1.00 39.88 106 PHE A CA 1
ATOM 793 C C . PHE A 1 106 ? -7.826 1.096 31.123 1.00 39.88 106 PHE A C 1
ATOM 795 O O . PHE A 1 106 ? -7.689 0.158 31.914 1.00 39.88 106 PHE A O 1
ATOM 802 N N . GLY A 1 107 ? -7.010 2.154 31.136 1.00 33.47 107 GLY A N 1
ATOM 803 C CA . GLY A 1 107 ? -5.965 2.371 32.132 1.00 33.47 107 GLY A CA 1
ATOM 804 C C . GLY A 1 107 ? -6.590 2.609 33.501 1.00 33.47 107 GLY A C 1
ATOM 805 O O . GLY A 1 107 ? -6.999 3.718 33.815 1.00 33.47 107 GLY A O 1
ATOM 806 N N . LYS A 1 108 ? -6.703 1.533 34.289 1.00 39.12 108 LYS A N 1
ATOM 807 C CA . LYS A 1 108 ? -7.207 1.496 35.673 1.00 39.12 108 LYS A CA 1
ATOM 808 C C . LYS A 1 108 ? -8.513 2.270 35.901 1.00 39.12 108 LYS A C 1
ATOM 810 O O . LYS A 1 108 ? -8.599 3.138 36.759 1.00 39.12 108 LYS A O 1
ATOM 815 N N . ARG A 1 109 ? -9.581 1.865 35.216 1.00 42.50 109 ARG A N 1
ATOM 816 C CA . ARG A 1 109 ? -10.947 2.073 35.719 1.00 42.50 109 ARG A CA 1
ATOM 817 C C . ARG A 1 109 ? -11.628 0.731 35.884 1.00 42.50 109 ARG A C 1
ATOM 819 O O . ARG A 1 109 ? -12.434 0.304 35.069 1.00 42.50 109 ARG A O 1
ATOM 826 N N . SER A 1 110 ? -11.269 0.046 36.964 1.00 39.78 110 SER A N 1
ATOM 827 C CA . SER A 1 110 ? -12.209 -0.900 37.541 1.00 39.78 110 SER A CA 1
ATOM 828 C C . SER A 1 110 ? -13.311 -0.048 38.156 1.00 39.78 110 SER A C 1
ATOM 830 O O . SER A 1 110 ? -13.056 0.699 39.097 1.00 39.78 110 SER A O 1
ATOM 832 N N . VAL A 1 111 ? -14.537 -0.176 37.652 1.00 45.78 111 VAL A N 1
ATOM 833 C CA . VAL A 1 111 ? -15.764 0.283 38.322 1.00 45.78 111 VAL A CA 1
ATOM 834 C C . VAL A 1 111 ? -16.016 -0.605 39.564 1.00 45.78 111 VAL A C 1
ATOM 836 O O . VAL A 1 111 ? -17.109 -1.103 39.822 1.00 45.78 111 VAL A O 1
ATOM 839 N N . SER A 1 112 ? -14.957 -0.917 40.319 1.00 43.69 112 SER A N 1
ATOM 840 C CA . SER A 1 112 ? -15.002 -1.665 41.569 1.00 43.69 112 SER A CA 1
ATOM 841 C C . SER A 1 112 ? -15.449 -0.707 42.644 1.00 43.69 112 SER A C 1
ATOM 843 O O . SER A 1 112 ? -14.625 -0.032 43.249 1.00 43.69 112 SER A O 1
ATOM 845 N N . ASN A 1 113 ? -16.769 -0.633 42.766 1.00 43.50 113 ASN A N 1
ATOM 846 C CA . ASN A 1 113 ? -17.569 -0.445 43.980 1.00 43.50 113 ASN A CA 1
ATOM 847 C C . ASN A 1 113 ? -18.953 0.140 43.644 1.00 43.50 113 ASN A C 1
ATOM 849 O O . ASN A 1 113 ? -19.664 0.597 44.534 1.00 43.50 113 ASN A O 1
ATOM 853 N N . LEU A 1 114 ? -19.397 0.061 42.380 1.00 47.31 114 LEU A N 1
ATOM 854 C CA . LEU A 1 114 ? -20.797 0.309 42.044 1.00 47.31 114 LEU A CA 1
ATOM 855 C C . LEU A 1 114 ? -21.645 -0.915 42.412 1.00 47.31 114 LEU A C 1
ATOM 857 O O . LEU A 1 114 ? -21.498 -2.003 41.856 1.00 47.31 114 LEU A O 1
ATOM 861 N N . LYS A 1 115 ? -22.523 -0.716 43.397 1.00 45.59 115 LYS A N 1
ATOM 862 C CA . LYS A 1 115 ? -23.501 -1.676 43.922 1.00 45.59 115 LYS A CA 1
ATOM 863 C C . LYS A 1 115 ? -24.135 -2.520 42.802 1.00 45.59 115 LYS A C 1
ATOM 865 O O . LYS A 1 115 ? -24.840 -1.998 41.941 1.00 45.59 115 LYS A O 1
ATOM 870 N N . LYS A 1 116 ? -23.967 -3.847 42.903 1.00 52.44 116 LYS A N 1
ATOM 871 C CA . LYS A 1 116 ? -24.494 -4.909 42.013 1.00 52.44 116 LYS A CA 1
ATOM 872 C C . LYS A 1 116 ? -25.988 -4.814 41.647 1.00 52.44 116 LYS A C 1
ATOM 874 O O . LYS A 1 116 ? -26.406 -5.497 40.723 1.00 52.44 116 LYS A O 1
ATOM 879 N N . ARG A 1 117 ? -26.795 -4.009 42.352 1.00 49.09 117 ARG A N 1
ATOM 880 C CA . ARG A 1 117 ? -28.239 -3.862 42.092 1.00 49.09 117 ARG A CA 1
ATOM 881 C C . ARG A 1 117 ? -28.584 -2.854 40.989 1.00 49.09 117 ARG A C 1
ATOM 883 O O . ARG A 1 117 ? -29.653 -2.971 40.414 1.00 49.09 117 ARG A O 1
ATOM 890 N N . CYS A 1 118 ? -27.702 -1.903 40.673 1.00 53.81 118 CYS A N 1
ATOM 891 C CA . CYS A 1 118 ? -27.990 -0.847 39.689 1.00 53.81 118 CYS A CA 1
ATOM 892 C C . CYS A 1 118 ? -27.523 -1.186 38.266 1.00 53.81 118 CYS A C 1
ATOM 894 O O . CYS A 1 118 ? -28.115 -0.723 37.296 1.00 53.81 118 CYS A O 1
ATOM 896 N N . SER A 1 119 ? -26.470 -2.001 38.122 1.00 50.47 119 SER A N 1
ATOM 897 C CA . SER A 1 119 ? -25.922 -2.360 36.806 1.00 50.47 119 SER A CA 1
ATOM 898 C C . SER A 1 119 ? -26.829 -3.296 36.005 1.00 50.47 119 SER A C 1
ATOM 900 O O . SER A 1 119 ? -26.798 -3.248 34.783 1.00 50.47 119 SER A O 1
ATOM 902 N N . GLN A 1 120 ? -27.672 -4.098 36.666 1.00 54.91 120 GLN A N 1
ATOM 903 C CA . GLN A 1 120 ? -28.608 -5.007 35.990 1.00 54.91 120 GLN A CA 1
ATOM 904 C C . GLN A 1 120 ? -29.744 -4.285 35.252 1.00 54.91 120 GLN A C 1
ATOM 906 O O . GLN A 1 120 ? -30.311 -4.856 34.327 1.00 54.91 120 GLN A O 1
ATOM 911 N N . SER A 1 121 ? -30.057 -3.040 35.615 1.00 64.88 121 SER A N 1
ATOM 912 C CA . SER A 1 121 ? -31.183 -2.301 35.029 1.00 64.88 121 SER A CA 1
ATOM 913 C C . SER A 1 121 ? -30.785 -1.396 33.863 1.00 64.88 121 SER A C 1
ATOM 915 O O . SER A 1 121 ? -31.660 -0.818 33.223 1.00 64.88 121 SER A O 1
ATOM 917 N N . CYS A 1 122 ? -29.485 -1.248 33.583 1.00 78.75 122 CYS A N 1
ATOM 918 C CA . CYS A 1 122 ? -29.002 -0.367 32.529 1.00 78.75 122 CYS A CA 1
ATOM 919 C C . CYS A 1 122 ? -28.211 -1.133 31.455 1.00 78.75 122 CYS A C 1
ATOM 921 O O . CYS A 1 122 ? -27.011 -1.362 31.638 1.00 78.75 122 CYS A O 1
ATOM 923 N N . PRO A 1 123 ? -28.835 -1.477 30.311 1.00 83.25 123 PRO A N 1
ATOM 924 C CA . PRO A 1 123 ? -28.194 -2.272 29.261 1.00 83.25 123 PRO A CA 1
ATOM 925 C C . PRO A 1 123 ? -26.879 -1.671 28.748 1.00 83.25 123 PRO A C 1
ATOM 927 O O . PRO A 1 123 ? -25.915 -2.392 28.509 1.00 83.25 123 PRO A O 1
ATOM 930 N N . ILE A 1 124 ? -26.793 -0.339 28.644 1.00 84.00 124 ILE A N 1
ATOM 931 C CA . ILE A 1 124 ? -25.579 0.325 28.144 1.00 84.00 124 ILE A CA 1
ATOM 932 C C . ILE A 1 124 ? -24.418 0.246 29.147 1.00 84.00 124 ILE A C 1
ATOM 934 O O . ILE A 1 124 ? -23.261 0.128 28.753 1.00 84.00 124 ILE A O 1
ATOM 938 N N . CYS A 1 125 ? -24.704 0.233 30.453 1.00 84.06 125 CYS A N 1
ATOM 939 C CA . CYS A 1 125 ? -23.676 0.008 31.467 1.00 84.06 125 CYS A CA 1
ATOM 940 C C . CYS A 1 125 ? -23.159 -1.434 31.442 1.00 84.06 125 CYS A C 1
ATOM 942 O O . CYS A 1 125 ? -21.979 -1.648 31.700 1.00 84.06 125 CYS A O 1
ATOM 944 N N . ASP A 1 126 ? -24.025 -2.399 31.118 1.00 85.25 126 ASP A N 1
ATOM 945 C CA . ASP A 1 126 ? -23.637 -3.803 30.972 1.00 85.25 126 ASP A CA 1
ATOM 946 C C . ASP A 1 126 ? -22.652 -3.973 29.812 1.00 85.25 126 ASP A C 1
ATOM 948 O O . ASP A 1 126 ? -21.583 -4.541 30.001 1.00 85.25 126 ASP A O 1
ATOM 952 N N . THR A 1 127 ? -22.918 -3.339 28.660 1.00 82.50 127 THR A N 1
ATOM 953 C CA . THR A 1 127 ? -21.998 -3.376 27.504 1.00 82.50 127 THR A CA 1
ATOM 954 C C . THR A 1 127 ? -20.608 -2.787 27.786 1.00 82.50 127 THR A C 1
ATOM 956 O O . THR A 1 127 ? -19.628 -3.166 27.139 1.00 82.50 127 THR A O 1
ATOM 959 N N . LEU A 1 128 ? -20.502 -1.888 28.772 1.00 83.31 128 LEU A N 1
ATOM 960 C CA . LEU A 1 128 ? -19.246 -1.277 29.217 1.00 83.31 128 LEU A CA 1
ATOM 961 C C . LEU A 1 128 ? -18.557 -2.059 30.354 1.00 83.31 128 LEU A C 1
ATOM 963 O O . LEU A 1 128 ? -17.454 -1.687 30.766 1.00 83.31 128 LEU A O 1
ATOM 967 N N . ASP A 1 129 ? -19.170 -3.127 30.875 1.00 82.00 129 ASP A N 1
ATOM 968 C CA . ASP A 1 129 ? -18.613 -3.923 31.968 1.00 82.00 129 ASP A CA 1
ATOM 969 C C . ASP A 1 129 ? -17.491 -4.845 31.468 1.00 82.00 129 ASP A C 1
ATOM 971 O O . ASP A 1 129 ? -17.706 -5.980 31.042 1.00 82.00 129 ASP A O 1
ATOM 975 N N . ILE A 1 130 ? -16.254 -4.367 31.596 1.00 76.69 130 ILE A N 1
ATOM 976 C CA . ILE A 1 130 ? -15.036 -5.106 31.232 1.00 76.69 130 ILE A CA 1
ATOM 977 C C . ILE A 1 130 ? -14.780 -6.376 32.058 1.00 76.69 130 ILE A C 1
ATOM 979 O O . ILE A 1 130 ? -13.850 -7.121 31.753 1.00 76.69 130 ILE A O 1
ATOM 983 N N . LYS A 1 131 ? -15.532 -6.614 33.141 1.00 79.19 131 LYS A N 1
ATOM 984 C CA . LYS A 1 131 ? -15.466 -7.883 33.883 1.00 79.19 131 LYS A CA 1
ATOM 985 C C . LYS A 1 131 ? -16.366 -8.943 33.257 1.00 79.19 131 LYS A C 1
ATOM 987 O O . LYS A 1 131 ? -16.104 -10.127 33.448 1.00 79.19 131 LYS A O 1
ATOM 992 N N . LYS A 1 132 ? -17.411 -8.523 32.537 1.00 81.69 132 LYS A N 1
ATOM 993 C CA . LYS A 1 132 ? -18.350 -9.402 31.827 1.00 81.69 132 LYS A CA 1
ATOM 994 C C . LYS A 1 132 ? -17.990 -9.581 30.360 1.00 81.69 132 LYS A C 1
ATOM 996 O O . LYS A 1 132 ? -18.148 -10.674 29.827 1.00 81.69 132 LYS A O 1
ATOM 1001 N N . HIS A 1 133 ? -17.493 -8.527 29.723 1.00 81.06 133 HIS A N 1
ATOM 1002 C CA . HIS A 1 133 ? -17.132 -8.521 28.313 1.00 81.06 133 HIS A CA 1
ATOM 1003 C C . HIS A 1 133 ? -15.633 -8.312 28.136 1.00 81.06 133 HIS A C 1
ATOM 1005 O O . HIS A 1 133 ? -14.992 -7.544 28.854 1.00 81.06 133 HIS A O 1
ATOM 1011 N N . SER A 1 134 ? -15.060 -8.987 27.141 1.00 86.81 134 SER A N 1
ATOM 1012 C CA . SER A 1 134 ? -13.698 -8.681 26.708 1.00 86.81 134 SER A CA 1
ATOM 1013 C C . SER A 1 134 ? -13.626 -7.267 26.124 1.00 86.81 134 SER A C 1
ATOM 1015 O O . SER A 1 134 ? -14.610 -6.729 25.614 1.00 86.81 134 SER A O 1
ATOM 1017 N N . LYS A 1 135 ? -12.429 -6.673 26.129 1.00 81.38 135 LYS A N 1
ATOM 1018 C CA . LYS A 1 135 ? -12.215 -5.331 25.565 1.00 81.38 135 LYS A CA 1
ATOM 1019 C C . LYS A 1 135 ? -12.658 -5.234 24.103 1.00 81.38 135 LYS A C 1
ATOM 1021 O O . LYS A 1 135 ? -13.240 -4.231 23.711 1.00 81.38 135 LYS A O 1
ATOM 1026 N N . GLU A 1 136 ? -12.399 -6.273 23.313 1.00 83.69 136 GLU A N 1
ATOM 1027 C CA . GLU A 1 136 ? -12.809 -6.332 21.908 1.00 83.69 136 GLU A CA 1
ATOM 1028 C C . GLU A 1 136 ? -14.335 -6.373 21.769 1.00 83.69 136 GLU A C 1
ATOM 1030 O O . GLU A 1 136 ? -14.886 -5.623 20.971 1.00 83.69 136 GLU A O 1
ATOM 1035 N N . GLN A 1 137 ? -15.034 -7.155 22.598 1.00 86.12 137 GLN A N 1
ATOM 1036 C CA . GLN A 1 137 ? -16.501 -7.189 22.606 1.00 86.12 137 GLN A CA 1
ATOM 1037 C C . GLN A 1 137 ? -17.113 -5.838 22.987 1.00 86.12 137 GLN A C 1
ATOM 1039 O O . GLN A 1 137 ? -18.044 -5.395 22.321 1.00 86.12 137 GLN A O 1
ATOM 1044 N N . THR A 1 138 ? -16.576 -5.151 24.001 1.00 85.81 138 THR A N 1
ATOM 1045 C CA . THR A 1 138 ? -17.029 -3.798 24.366 1.00 85.81 138 THR A CA 1
ATOM 1046 C C . THR A 1 138 ? -16.792 -2.803 23.229 1.00 85.81 138 THR A C 1
ATOM 1048 O O . THR A 1 138 ? -17.683 -2.027 22.892 1.00 85.81 138 THR A O 1
ATOM 1051 N N . LEU A 1 139 ? -15.620 -2.840 22.590 1.00 85.56 139 LEU A N 1
ATOM 1052 C CA . LEU A 1 139 ? -15.315 -1.970 21.451 1.00 85.56 139 LEU A CA 1
ATOM 1053 C C . LEU A 1 139 ? -16.221 -2.257 20.249 1.00 85.56 139 LEU A C 1
ATOM 1055 O O . LEU A 1 139 ? -16.704 -1.323 19.619 1.00 85.56 139 LEU A O 1
ATOM 1059 N N . ILE A 1 140 ? -16.503 -3.525 19.951 1.00 89.75 140 ILE A N 1
ATOM 1060 C CA . ILE A 1 140 ? -17.437 -3.912 18.889 1.00 89.75 140 ILE A CA 1
ATOM 1061 C C . ILE A 1 140 ? -18.857 -3.437 19.213 1.00 89.75 140 ILE A C 1
ATOM 1063 O O . ILE A 1 140 ? -19.525 -2.908 18.328 1.00 89.75 140 ILE A O 1
ATOM 1067 N N . ALA A 1 141 ? -19.307 -3.589 20.461 1.00 89.44 141 ALA A N 1
ATOM 1068 C CA . ALA A 1 141 ? -20.638 -3.166 20.886 1.00 89.44 141 ALA A CA 1
ATOM 1069 C C . ALA A 1 141 ? -20.828 -1.644 20.789 1.00 89.44 141 ALA A C 1
ATOM 1071 O O . ALA A 1 141 ? -21.898 -1.183 20.401 1.00 89.44 141 ALA A O 1
ATOM 1072 N N . VAL A 1 142 ? -19.793 -0.864 21.116 1.00 90.06 142 VAL A N 1
ATOM 1073 C CA . VAL A 1 142 ? -19.871 0.604 21.144 1.00 90.06 142 VAL A CA 1
ATOM 1074 C C . VAL A 1 142 ? -19.533 1.233 19.793 1.00 90.06 142 VAL A C 1
ATOM 1076 O O . VAL A 1 142 ? -20.242 2.115 19.315 1.00 90.06 142 VAL A O 1
ATOM 1079 N N . CYS A 1 143 ? -18.437 0.806 19.171 1.00 90.88 143 CYS A N 1
ATOM 1080 C CA . CYS A 1 143 ? -17.904 1.426 17.958 1.00 90.88 143 CYS A CA 1
ATOM 1081 C C . CYS A 1 143 ? -18.405 0.755 16.674 1.00 90.88 143 CYS A C 1
ATOM 1083 O O . CYS A 1 143 ? -18.400 1.386 15.615 1.00 90.88 143 CYS A O 1
ATOM 1085 N N . GLY A 1 144 ? -18.891 -0.485 16.776 1.00 94.50 144 GLY A N 1
ATOM 1086 C CA . GLY A 1 144 ? -19.369 -1.299 15.665 1.00 94.50 144 GLY A CA 1
ATOM 1087 C C . GLY A 1 144 ? -18.295 -2.242 15.121 1.00 94.50 144 GLY A C 1
ATOM 1088 O O . GLY A 1 144 ? -17.128 -1.876 14.971 1.00 94.50 144 GLY A O 1
ATOM 1089 N N . ALA A 1 145 ? -18.699 -3.466 14.767 1.00 93.25 145 ALA A N 1
ATOM 1090 C CA . ALA A 1 145 ? -17.799 -4.487 14.220 1.00 93.25 145 ALA A CA 1
ATOM 1091 C C . ALA A 1 145 ? -17.083 -4.029 12.937 1.00 93.25 145 ALA A C 1
ATOM 1093 O O . ALA A 1 145 ? -15.902 -4.319 12.746 1.00 93.25 145 ALA A O 1
ATOM 1094 N N . SER A 1 146 ? -17.780 -3.281 12.074 1.00 92.94 146 SER A N 1
ATOM 1095 C CA . SER A 1 146 ? -17.221 -2.742 10.831 1.00 92.94 146 SER A CA 1
ATOM 1096 C C . SER A 1 146 ? -16.072 -1.770 11.090 1.00 92.94 146 SER A C 1
ATOM 1098 O O . SER A 1 146 ? -15.043 -1.868 10.426 1.00 92.94 146 SER A O 1
ATOM 1100 N N . ALA A 1 147 ? -16.203 -0.887 12.085 1.00 89.88 147 ALA A N 1
ATOM 1101 C CA . ALA A 1 147 ? -15.162 0.068 12.448 1.00 89.88 147 ALA A CA 1
ATOM 1102 C C . ALA A 1 147 ? -13.915 -0.645 12.991 1.00 89.88 147 ALA A C 1
ATOM 1104 O O . ALA A 1 147 ? -12.802 -0.378 12.545 1.00 89.88 147 ALA A O 1
ATOM 1105 N N . ILE A 1 148 ? -14.092 -1.616 13.889 1.00 88.69 148 ILE A N 1
ATOM 1106 C CA . ILE A 1 148 ? -12.966 -2.388 14.436 1.00 88.69 148 ILE A CA 1
ATOM 1107 C C . ILE A 1 148 ? -12.276 -3.216 13.343 1.00 88.69 148 ILE A C 1
ATOM 1109 O O . ILE A 1 148 ? -11.045 -3.250 13.264 1.00 88.69 148 ILE A O 1
ATOM 1113 N N . SER A 1 149 ? -13.048 -3.835 12.445 1.00 91.62 149 SER A N 1
ATOM 1114 C CA . SER A 1 149 ? -12.490 -4.579 11.314 1.00 91.62 149 SER A CA 1
ATOM 1115 C C . SER A 1 149 ? -11.729 -3.675 10.342 1.00 91.62 149 SER A C 1
ATOM 1117 O O . SER A 1 149 ? -10.648 -4.051 9.890 1.00 91.62 149 SER A O 1
ATOM 1119 N N . ALA A 1 150 ? -12.266 -2.499 10.008 1.00 88.69 150 ALA A N 1
ATOM 1120 C CA . ALA A 1 150 ? -11.599 -1.557 9.115 1.00 88.69 150 ALA A CA 1
ATOM 1121 C C . ALA A 1 150 ? -10.312 -0.997 9.748 1.00 88.69 150 ALA A C 1
ATOM 1123 O O . ALA A 1 150 ? -9.277 -1.000 9.087 1.00 88.69 150 ALA A O 1
ATOM 1124 N N . GLN A 1 151 ? -10.308 -0.685 11.048 1.00 87.00 151 GLN A N 1
ATOM 1125 C CA . GLN A 1 151 ? -9.093 -0.277 11.763 1.00 87.00 151 GLN A CA 1
ATOM 1126 C C . GLN A 1 151 ? -8.007 -1.368 11.723 1.00 87.00 151 GLN A C 1
ATOM 1128 O O . GLN A 1 151 ? -6.838 -1.096 11.441 1.00 87.00 151 GLN A O 1
ATOM 1133 N N . LYS A 1 152 ? -8.381 -2.634 11.953 1.00 88.38 152 LYS A N 1
ATOM 1134 C CA . LYS A 1 152 ? -7.452 -3.773 11.855 1.00 88.38 152 LYS A CA 1
ATOM 1135 C C . LYS A 1 152 ? -6.884 -3.922 10.440 1.00 88.38 152 LYS A C 1
ATOM 1137 O O . LYS A 1 152 ? -5.693 -4.201 10.279 1.00 88.38 152 LYS A O 1
ATOM 1142 N N . ASN A 1 153 ? -7.715 -3.720 9.419 1.00 91.62 153 ASN A N 1
ATOM 1143 C CA . ASN A 1 153 ? -7.290 -3.751 8.022 1.00 91.62 153 ASN A CA 1
ATOM 1144 C C . ASN A 1 153 ? -6.317 -2.611 7.692 1.00 91.62 153 ASN A C 1
ATOM 1146 O O . ASN A 1 153 ? -5.313 -2.860 7.022 1.00 91.62 153 ASN A O 1
ATOM 1150 N N . ASP A 1 154 ? -6.546 -1.405 8.208 1.00 87.12 154 ASP A N 1
ATOM 1151 C CA . ASP A 1 154 ? -5.654 -0.257 8.022 1.00 87.12 154 ASP A CA 1
ATOM 1152 C C . ASP A 1 154 ? -4.282 -0.489 8.656 1.00 87.12 154 ASP A C 1
ATOM 1154 O O . ASP A 1 154 ? -3.257 -0.272 8.010 1.00 87.12 154 ASP A O 1
ATOM 1158 N N . ILE A 1 155 ? -4.233 -1.024 9.880 1.00 85.25 155 ILE A N 1
ATOM 1159 C CA . ILE A 1 155 ? -2.972 -1.375 10.556 1.00 85.25 155 ILE A CA 1
ATOM 1160 C C . ILE A 1 155 ? -2.189 -2.408 9.744 1.00 85.25 155 ILE A C 1
ATOM 1162 O O . ILE A 1 155 ? -0.986 -2.251 9.518 1.00 85.25 155 ILE A O 1
ATOM 1166 N N . ASN A 1 156 ? -2.869 -3.456 9.274 1.00 89.00 156 ASN A N 1
ATOM 1167 C CA . ASN A 1 156 ? -2.251 -4.476 8.431 1.00 89.00 156 ASN A CA 1
ATOM 1168 C C . ASN A 1 156 ? -1.749 -3.884 7.108 1.00 89.00 156 ASN A C 1
ATOM 1170 O O . ASN A 1 156 ? -0.670 -4.248 6.640 1.00 89.00 156 ASN A O 1
ATOM 1174 N N . THR A 1 157 ? -2.498 -2.948 6.526 1.00 89.25 157 THR A N 1
ATOM 1175 C CA . THR A 1 157 ? -2.116 -2.240 5.299 1.00 89.25 157 THR A CA 1
ATOM 1176 C C . THR A 1 157 ? -0.877 -1.378 5.524 1.00 89.25 157 THR A C 1
ATOM 1178 O O . THR A 1 157 ? 0.079 -1.486 4.760 1.00 89.25 157 THR A O 1
ATOM 1181 N N . ILE A 1 158 ? -0.831 -0.593 6.605 1.00 86.62 158 ILE A N 1
ATOM 1182 C CA . ILE A 1 158 ? 0.341 0.210 6.984 1.00 86.62 158 ILE A CA 1
ATOM 1183 C C . ILE A 1 158 ? 1.565 -0.686 7.177 1.00 86.62 158 ILE A C 1
ATOM 1185 O O . ILE A 1 158 ? 2.637 -0.365 6.665 1.00 86.62 158 ILE A O 1
ATOM 1189 N N . LYS A 1 159 ? 1.415 -1.816 7.880 1.00 89.50 159 LYS A N 1
ATOM 1190 C CA . LYS A 1 159 ? 2.508 -2.771 8.097 1.00 89.50 159 LYS A CA 1
ATOM 1191 C C . LYS A 1 159 ? 3.059 -3.296 6.768 1.00 89.50 159 LYS A C 1
ATOM 1193 O O . LYS A 1 159 ? 4.257 -3.181 6.531 1.00 89.50 159 LYS A O 1
ATOM 1198 N N . ARG A 1 160 ? 2.186 -3.780 5.876 1.00 91.38 160 ARG A N 1
ATOM 1199 C CA . ARG A 1 160 ? 2.581 -4.271 4.542 1.00 91.38 160 ARG A CA 1
ATOM 1200 C C . ARG A 1 160 ? 3.260 -3.188 3.705 1.00 91.38 160 ARG A C 1
ATOM 1202 O O . ARG A 1 160 ? 4.259 -3.458 3.049 1.00 91.38 160 ARG A O 1
ATOM 1209 N N . LEU A 1 161 ? 2.740 -1.960 3.722 1.00 90.00 161 LEU A N 1
ATOM 1210 C CA . LEU A 1 161 ? 3.325 -0.847 2.973 1.00 90.00 161 LEU A CA 1
ATOM 1211 C C . LEU A 1 161 ? 4.701 -0.443 3.511 1.00 90.00 161 LEU A C 1
ATOM 1213 O O . LEU A 1 161 ? 5.576 -0.138 2.708 1.00 90.00 161 LEU A O 1
ATOM 1217 N N . ARG A 1 162 ? 4.920 -0.477 4.832 1.00 90.19 162 ARG A N 1
ATOM 1218 C CA . ARG A 1 162 ? 6.244 -0.237 5.432 1.00 90.19 162 ARG A CA 1
ATOM 1219 C C . ARG A 1 162 ? 7.249 -1.312 5.040 1.00 90.19 162 ARG A C 1
ATOM 1221 O O . ARG A 1 162 ? 8.320 -0.981 4.559 1.00 90.19 162 ARG A O 1
ATOM 1228 N N . GLU A 1 163 ? 6.868 -2.582 5.147 1.00 90.12 163 GLU A N 1
ATOM 1229 C CA . GLU A 1 163 ? 7.729 -3.693 4.720 1.00 90.12 163 GLU A CA 1
ATOM 1230 C C . GLU A 1 163 ? 8.114 -3.575 3.234 1.00 90.12 163 GLU A C 1
ATOM 1232 O O . GLU A 1 163 ? 9.257 -3.831 2.861 1.00 90.12 163 GLU A O 1
ATOM 1237 N N . ARG A 1 164 ? 7.179 -3.144 2.376 1.00 91.12 164 ARG A N 1
ATOM 1238 C CA . ARG A 1 164 ? 7.452 -2.864 0.956 1.00 91.12 164 ARG A CA 1
ATOM 1239 C C . ARG A 1 164 ? 8.357 -1.652 0.765 1.00 91.12 164 ARG A C 1
ATOM 1241 O O . ARG A 1 164 ? 9.257 -1.711 -0.065 1.00 91.12 164 ARG A O 1
ATOM 1248 N N . PHE A 1 165 ? 8.123 -0.575 1.512 1.00 93.31 165 PHE A N 1
ATOM 1249 C CA . PHE A 1 165 ? 8.960 0.621 1.485 1.00 93.31 165 PHE A CA 1
ATOM 1250 C C . PHE A 1 165 ? 10.415 0.268 1.805 1.00 93.31 165 PHE A C 1
ATOM 1252 O O . PHE A 1 165 ? 11.301 0.577 1.012 1.00 93.31 165 PHE A O 1
ATOM 1259 N N . ASP A 1 166 ? 10.641 -0.459 2.899 1.00 90.94 166 ASP A N 1
ATOM 1260 C CA . ASP A 1 166 ? 11.974 -0.881 3.333 1.00 90.94 166 ASP A CA 1
ATOM 1261 C C . ASP A 1 166 ? 12.620 -1.824 2.305 1.00 90.94 166 ASP A C 1
ATOM 1263 O O . ASP A 1 166 ? 13.790 -1.666 1.951 1.00 90.94 166 ASP A O 1
ATOM 1267 N N . ALA A 1 167 ? 11.846 -2.764 1.747 1.00 92.25 167 ALA A N 1
ATOM 1268 C CA . ALA A 1 167 ? 12.334 -3.659 0.701 1.00 92.25 167 ALA A CA 1
ATOM 1269 C C . ALA A 1 167 ? 12.784 -2.900 -0.560 1.00 92.25 167 ALA A C 1
ATOM 1271 O O . ALA A 1 167 ? 13.810 -3.252 -1.139 1.00 92.25 167 ALA A O 1
ATOM 1272 N N . ILE A 1 168 ? 12.050 -1.866 -0.977 1.00 93.88 168 ILE A N 1
ATOM 1273 C CA . ILE A 1 168 ? 12.371 -1.054 -2.162 1.00 93.88 168 ILE A CA 1
ATOM 1274 C C . ILE A 1 168 ? 13.538 -0.104 -1.887 1.00 93.88 168 ILE A C 1
ATOM 1276 O O . ILE A 1 168 ? 14.363 0.139 -2.767 1.00 93.88 168 ILE A O 1
ATOM 1280 N N . LEU A 1 169 ? 13.632 0.436 -0.673 1.00 91.38 169 LEU A N 1
ATOM 1281 C CA . LEU A 1 169 ? 14.694 1.363 -0.300 1.00 91.38 169 LEU A CA 1
ATOM 1282 C C . LEU A 1 169 ? 16.083 0.719 -0.440 1.00 91.38 169 LEU A C 1
ATOM 1284 O O . LEU A 1 169 ? 17.018 1.371 -0.906 1.00 91.38 169 LEU A O 1
ATOM 1288 N N . HIS A 1 170 ? 16.199 -0.562 -0.086 1.00 89.50 170 HIS A N 1
ATOM 1289 C CA . HIS A 1 170 ? 17.484 -1.258 0.013 1.00 89.50 170 HIS A CA 1
ATOM 1290 C C . HIS A 1 170 ? 17.798 -2.228 -1.132 1.00 89.50 170 HIS A C 1
ATOM 1292 O O . HIS A 1 170 ? 18.934 -2.688 -1.216 1.00 89.50 170 HIS A O 1
ATOM 1298 N N . ASN A 1 171 ? 16.845 -2.531 -2.019 1.00 93.69 171 ASN A N 1
ATOM 1299 C CA . ASN A 1 171 ? 17.039 -3.504 -3.099 1.00 93.69 171 ASN A CA 1
ATOM 1300 C C . ASN A 1 171 ? 16.713 -2.921 -4.478 1.00 93.69 171 ASN A C 1
ATOM 1302 O O . ASN A 1 171 ? 16.028 -1.904 -4.601 1.00 93.69 171 ASN A O 1
ATOM 1306 N N . HIS A 1 172 ? 17.178 -3.604 -5.526 1.00 95.38 172 HIS A N 1
ATOM 1307 C CA . HIS A 1 172 ? 16.705 -3.365 -6.886 1.00 95.38 172 HIS A CA 1
ATOM 1308 C C . HIS A 1 172 ? 15.242 -3.784 -7.006 1.00 95.38 172 HIS A C 1
ATOM 1310 O O . HIS A 1 172 ? 14.876 -4.910 -6.662 1.00 95.38 172 HIS A O 1
ATOM 1316 N N . LEU A 1 173 ? 14.415 -2.868 -7.497 1.00 96.88 173 LEU A N 1
ATOM 1317 C CA . LEU A 1 173 ? 13.004 -3.104 -7.743 1.00 96.88 173 LEU A CA 1
ATOM 1318 C C . LEU A 1 173 ? 12.808 -3.659 -9.149 1.00 96.88 173 LEU A C 1
ATOM 1320 O O . LEU A 1 173 ? 12.164 -4.689 -9.295 1.00 96.88 173 LEU A O 1
ATOM 1324 N N . VAL A 1 174 ? 13.354 -3.013 -10.180 1.00 97.19 174 VAL A N 1
ATOM 1325 C CA . VAL A 1 174 ? 13.209 -3.456 -11.574 1.00 97.19 174 VAL A CA 1
ATOM 1326 C C . VAL A 1 174 ? 14.422 -4.285 -11.971 1.00 97.19 174 VAL A C 1
ATOM 1328 O O . VAL A 1 174 ? 15.548 -3.797 -11.945 1.00 97.19 174 VAL A O 1
ATOM 1331 N N . THR A 1 175 ? 14.194 -5.539 -12.357 1.00 96.88 175 THR A N 1
ATOM 1332 C CA . THR A 1 175 ? 15.278 -6.492 -12.653 1.00 96.88 175 THR A CA 1
ATOM 1333 C C . THR A 1 175 ? 15.359 -6.899 -14.109 1.00 96.88 175 THR A C 1
ATOM 1335 O O . THR A 1 175 ? 16.398 -7.389 -14.542 1.00 96.88 175 THR A O 1
ATOM 1338 N N . ARG A 1 176 ? 14.285 -6.712 -14.883 1.00 96.69 176 ARG A N 1
ATOM 1339 C CA . ARG A 1 176 ? 14.299 -6.999 -16.318 1.00 96.69 176 ARG A CA 1
ATOM 1340 C C . ARG A 1 176 ? 13.193 -6.265 -17.056 1.00 96.69 176 ARG A C 1
ATOM 1342 O O . ARG A 1 176 ? 12.074 -6.145 -16.558 1.00 96.69 176 ARG A O 1
ATOM 1349 N N . ILE A 1 177 ? 13.504 -5.843 -18.275 1.00 96.12 177 ILE A N 1
ATOM 1350 C CA . ILE A 1 177 ? 12.571 -5.198 -19.194 1.00 96.12 177 ILE A CA 1
ATOM 1351 C C . ILE A 1 177 ? 12.718 -5.850 -20.556 1.00 96.12 177 ILE A C 1
ATOM 1353 O O . ILE A 1 177 ? 13.791 -5.793 -21.154 1.00 96.12 177 ILE A O 1
ATOM 1357 N N . ASP A 1 178 ? 11.626 -6.437 -21.030 1.00 94.69 178 ASP A N 1
ATOM 1358 C CA . ASP A 1 178 ? 11.512 -6.953 -22.385 1.00 94.69 178 ASP A CA 1
ATOM 1359 C C . ASP A 1 178 ? 10.756 -5.914 -23.224 1.00 94.69 178 ASP A C 1
ATOM 1361 O O . ASP A 1 178 ? 9.629 -5.541 -22.884 1.00 94.69 178 ASP A O 1
ATOM 1365 N N . TYR A 1 179 ? 11.350 -5.460 -24.325 1.00 94.38 179 TYR A N 1
ATOM 1366 C CA . TYR A 1 179 ? 10.738 -4.505 -25.253 1.00 94.38 179 TYR A CA 1
ATOM 1367 C C . TYR A 1 179 ? 10.800 -5.010 -26.695 1.00 94.38 179 TYR A C 1
ATOM 1369 O O . TYR A 1 179 ? 11.607 -5.880 -27.030 1.00 94.38 179 TYR A O 1
ATOM 1377 N N . ASP A 1 180 ? 9.912 -4.491 -27.541 1.00 92.94 180 ASP A N 1
ATOM 1378 C CA . ASP A 1 180 ? 9.871 -4.819 -28.965 1.00 92.94 180 ASP A CA 1
ATOM 1379 C C . ASP A 1 180 ? 10.761 -3.860 -29.766 1.00 92.94 180 ASP A C 1
ATOM 1381 O O . ASP A 1 180 ? 10.444 -2.681 -29.926 1.00 92.94 180 ASP A O 1
ATOM 1385 N N . THR A 1 181 ? 11.864 -4.368 -30.312 1.00 89.81 181 THR A N 1
ATOM 1386 C CA . THR A 1 181 ? 12.797 -3.585 -31.142 1.00 89.81 181 THR A CA 1
ATOM 1387 C C . THR A 1 181 ? 12.202 -3.121 -32.465 1.00 89.81 181 THR A C 1
ATOM 1389 O O . THR A 1 181 ? 12.665 -2.126 -33.022 1.00 89.81 181 THR A O 1
ATOM 1392 N N . THR A 1 182 ? 11.169 -3.802 -32.963 1.00 92.31 182 THR A N 1
ATOM 1393 C CA . THR A 1 182 ? 10.496 -3.446 -34.218 1.00 92.31 182 THR A CA 1
ATOM 1394 C C . THR A 1 182 ? 9.511 -2.289 -34.043 1.00 92.31 182 THR A C 1
ATOM 1396 O O . THR A 1 182 ? 9.128 -1.644 -35.016 1.00 92.31 182 THR A O 1
ATOM 1399 N N . SER A 1 183 ? 9.165 -1.959 -32.796 1.00 90.88 183 SER A N 1
ATOM 1400 C CA . SER A 1 183 ? 8.205 -0.911 -32.437 1.00 90.88 183 SER A CA 1
ATOM 1401 C C . SER A 1 183 ? 8.818 0.492 -32.299 1.00 90.88 183 SER A C 1
ATOM 1403 O O . SER A 1 183 ? 8.261 1.343 -31.601 1.00 90.88 183 SER A O 1
ATOM 1405 N N . ILE A 1 184 ? 9.973 0.741 -32.926 1.00 91.75 184 ILE A N 1
ATOM 1406 C CA . ILE A 1 184 ? 10.692 2.010 -32.789 1.00 91.75 184 ILE A CA 1
ATOM 1407 C C . ILE A 1 184 ? 9.833 3.192 -33.257 1.00 91.75 184 ILE A C 1
ATOM 1409 O O . ILE A 1 184 ? 9.342 3.238 -34.385 1.00 91.75 184 ILE A O 1
ATOM 1413 N N . ARG A 1 185 ? 9.680 4.184 -32.380 1.00 92.69 185 ARG A N 1
ATOM 1414 C CA . ARG A 1 185 ? 9.035 5.468 -32.674 1.00 92.69 185 ARG A CA 1
ATOM 1415 C C . ARG A 1 185 ? 10.039 6.586 -32.437 1.00 92.69 185 ARG A C 1
ATOM 1417 O O . ARG A 1 185 ? 10.734 6.577 -31.424 1.00 92.69 185 ARG A O 1
ATOM 1424 N N . THR A 1 186 ? 10.108 7.534 -33.370 1.00 91.19 186 THR A N 1
ATOM 1425 C CA . THR A 1 186 ? 11.069 8.656 -33.358 1.00 91.19 186 THR A CA 1
ATOM 1426 C C . THR A 1 186 ? 10.416 10.025 -33.135 1.00 91.19 186 THR A C 1
ATOM 1428 O O . THR A 1 186 ? 11.108 11.042 -33.058 1.00 91.19 186 THR A O 1
ATOM 1431 N N . ASN A 1 187 ? 9.089 10.074 -32.993 1.00 87.31 187 ASN A N 1
ATOM 1432 C CA . ASN A 1 187 ? 8.348 11.311 -32.756 1.00 87.31 187 ASN A CA 1
ATOM 1433 C C . ASN A 1 187 ? 8.580 11.800 -31.317 1.00 87.31 187 ASN A C 1
ATOM 1435 O O . ASN A 1 187 ? 7.942 11.319 -30.385 1.00 87.31 187 ASN A O 1
ATOM 1439 N N . GLY A 1 188 ? 9.490 12.763 -31.141 1.00 82.44 188 GLY A N 1
ATOM 1440 C CA . GLY A 1 188 ? 9.835 13.318 -29.824 1.00 82.44 188 GLY A CA 1
ATOM 1441 C C . GLY A 1 188 ? 10.927 12.549 -29.071 1.00 82.44 188 GLY A C 1
ATOM 1442 O O . GLY A 1 188 ? 11.034 12.680 -27.854 1.00 82.44 188 GLY A O 1
ATOM 1443 N N . GLY A 1 189 ? 11.734 11.754 -29.781 1.00 89.12 189 GLY A N 1
ATOM 1444 C CA . GLY A 1 189 ? 12.816 10.944 -29.216 1.00 89.12 189 GLY A CA 1
ATOM 1445 C C . GLY A 1 189 ? 12.699 9.474 -29.607 1.00 89.12 189 GLY A C 1
ATOM 1446 O O . GLY A 1 189 ? 11.712 9.067 -30.213 1.00 89.12 189 GLY A O 1
ATOM 1447 N N . VAL A 1 190 ? 13.715 8.676 -29.276 1.00 91.94 190 VAL A N 1
ATOM 1448 C CA . VAL A 1 190 ? 13.709 7.232 -29.552 1.00 91.94 190 VAL A CA 1
ATOM 1449 C C . VAL A 1 190 ? 12.928 6.515 -28.457 1.00 91.94 190 VAL A C 1
ATOM 1451 O O . VAL A 1 190 ? 13.293 6.581 -27.277 1.00 91.94 190 VAL A O 1
ATOM 1454 N N . SER A 1 191 ? 11.866 5.815 -28.850 1.00 94.69 191 SER A N 1
ATOM 1455 C CA . SER A 1 191 ? 11.036 5.033 -27.938 1.00 94.69 191 SER A CA 1
ATOM 1456 C C . SER A 1 191 ? 10.655 3.665 -28.497 1.00 94.69 191 SER A C 1
ATOM 1458 O O . SER A 1 191 ? 10.624 3.469 -29.711 1.00 94.69 191 SER A O 1
ATOM 1460 N N . PHE A 1 192 ? 10.379 2.728 -27.590 1.00 95.06 192 PHE A N 1
ATOM 1461 C CA . PHE A 1 192 ? 9.992 1.348 -27.883 1.00 95.06 192 PHE A CA 1
ATOM 1462 C C . PHE A 1 192 ? 8.770 0.958 -27.056 1.00 95.06 192 PHE A C 1
ATOM 1464 O O . PHE A 1 192 ? 8.608 1.405 -25.924 1.00 95.06 192 PHE A O 1
ATOM 1471 N N . THR A 1 193 ? 7.928 0.075 -27.573 1.00 94.25 193 THR A N 1
ATOM 1472 C CA . THR A 1 193 ? 6.844 -0.539 -26.802 1.00 94.25 193 THR A CA 1
ATOM 1473 C C . THR A 1 193 ? 7.427 -1.556 -25.823 1.00 94.25 193 THR A C 1
ATOM 1475 O O . THR A 1 193 ? 8.179 -2.454 -26.215 1.00 94.25 193 THR A O 1
ATOM 1478 N N . LEU A 1 194 ? 7.096 -1.416 -24.535 1.00 95.00 194 LEU A N 1
ATOM 1479 C CA . LEU A 1 194 ? 7.427 -2.429 -23.537 1.00 95.00 194 LEU A CA 1
ATOM 1480 C C . LEU A 1 194 ? 6.471 -3.607 -23.664 1.00 95.00 194 LEU A C 1
ATOM 1482 O O . LEU A 1 194 ? 5.263 -3.423 -23.713 1.00 95.00 194 LEU A O 1
ATOM 1486 N N . ASN A 1 195 ? 7.016 -4.819 -23.648 1.00 94.56 195 ASN A N 1
ATOM 1487 C CA . ASN A 1 195 ? 6.218 -6.035 -23.605 1.00 94.56 195 ASN A CA 1
ATOM 1488 C C . ASN A 1 195 ? 6.024 -6.466 -22.159 1.00 94.56 195 ASN A C 1
ATOM 1490 O O . ASN A 1 195 ? 4.902 -6.484 -21.660 1.00 94.56 195 ASN A O 1
ATOM 1494 N N . PHE A 1 196 ? 7.118 -6.756 -21.454 1.00 96.50 196 PHE A N 1
ATOM 1495 C CA . PHE A 1 196 ? 7.060 -7.237 -20.079 1.00 96.50 196 PHE A CA 1
ATOM 1496 C C . PHE A 1 196 ? 8.039 -6.503 -19.178 1.00 96.50 196 PHE A C 1
ATOM 1498 O O . PHE A 1 196 ? 9.163 -6.191 -19.563 1.00 96.50 196 PHE A O 1
ATOM 1505 N N . VAL A 1 197 ? 7.616 -6.298 -17.937 1.00 97.38 197 VAL A N 1
ATOM 1506 C CA . VAL A 1 197 ? 8.453 -5.761 -16.867 1.00 97.38 197 VAL A CA 1
ATOM 1507 C C . VAL A 1 197 ? 8.509 -6.794 -15.758 1.00 97.38 197 VAL A C 1
ATOM 1509 O O . VAL A 1 197 ? 7.471 -7.282 -15.306 1.00 97.38 197 VAL A O 1
ATOM 1512 N N . THR A 1 198 ? 9.725 -7.135 -15.341 1.00 97.81 198 THR A N 1
ATOM 1513 C CA . THR A 1 198 ? 9.984 -8.002 -14.191 1.00 97.81 198 THR A CA 1
ATOM 1514 C C . THR A 1 198 ? 10.516 -7.159 -13.044 1.00 97.81 198 THR A C 1
ATOM 1516 O O . THR A 1 198 ? 11.431 -6.351 -13.231 1.00 97.81 198 THR A O 1
ATOM 1519 N N . TYR A 1 199 ? 9.932 -7.340 -11.866 1.00 97.31 199 TYR A N 1
ATOM 1520 C CA . TYR A 1 199 ? 10.268 -6.587 -10.668 1.00 97.31 199 TYR A CA 1
ATOM 1521 C C . TYR A 1 199 ? 10.279 -7.479 -9.421 1.00 97.31 199 TYR A C 1
ATOM 1523 O O . TYR A 1 199 ? 9.593 -8.502 -9.379 1.00 97.31 199 TYR A O 1
ATOM 1531 N N . ILE A 1 200 ? 11.047 -7.097 -8.400 1.00 95.81 200 ILE A N 1
ATOM 1532 C CA . ILE A 1 200 ? 11.177 -7.828 -7.135 1.00 95.81 200 ILE A CA 1
ATOM 1533 C C . ILE A 1 200 ? 10.566 -7.028 -5.992 1.00 95.81 200 ILE A C 1
ATOM 1535 O O . ILE A 1 200 ? 10.928 -5.880 -5.755 1.00 95.81 200 ILE A O 1
ATOM 1539 N N . ILE A 1 201 ? 9.672 -7.665 -5.235 1.00 92.25 201 ILE A N 1
ATOM 1540 C CA . ILE A 1 201 ? 9.158 -7.140 -3.965 1.00 92.25 201 ILE A CA 1
ATOM 1541 C C . ILE A 1 201 ? 9.159 -8.274 -2.954 1.00 92.25 201 ILE A C 1
ATOM 1543 O O . ILE A 1 201 ? 8.640 -9.351 -3.239 1.00 92.25 201 ILE A O 1
ATOM 1547 N N . GLN A 1 202 ? 9.741 -8.029 -1.776 1.00 89.06 202 GLN A N 1
ATOM 1548 C CA . GLN A 1 202 ? 9.810 -9.014 -0.687 1.00 89.06 202 GLN A CA 1
ATOM 1549 C C . GLN A 1 202 ? 10.415 -10.362 -1.140 1.00 89.06 202 GLN A C 1
ATOM 1551 O O . GLN A 1 202 ? 9.970 -11.424 -0.724 1.00 89.06 202 GLN A O 1
ATOM 1556 N N . GLY A 1 203 ? 11.409 -10.325 -2.035 1.00 89.94 203 GLY A N 1
ATOM 1557 C CA . GLY A 1 203 ? 12.072 -11.525 -2.563 1.00 89.94 203 GLY A CA 1
ATOM 1558 C C . GLY A 1 203 ? 11.296 -12.283 -3.647 1.00 89.94 203 GLY A C 1
ATOM 1559 O O . GLY A 1 203 ? 11.813 -13.260 -4.184 1.00 89.94 203 GLY A O 1
ATOM 1560 N N . HIS A 1 204 ? 10.094 -11.838 -4.020 1.00 93.56 204 HIS A N 1
ATOM 1561 C CA . HIS A 1 204 ? 9.307 -12.460 -5.082 1.00 93.56 204 HIS A CA 1
ATOM 1562 C C . HIS A 1 204 ? 9.514 -11.751 -6.422 1.00 93.56 204 HIS A C 1
ATOM 1564 O O . HIS A 1 204 ? 9.283 -10.545 -6.535 1.00 93.56 204 HIS A O 1
ATOM 1570 N N . ASN A 1 205 ? 9.895 -12.521 -7.445 1.00 95.81 205 ASN A N 1
ATOM 1571 C CA . ASN A 1 205 ? 9.902 -12.074 -8.836 1.00 95.81 205 ASN A CA 1
ATOM 1572 C C . ASN A 1 205 ? 8.465 -12.000 -9.355 1.00 95.81 205 ASN A C 1
ATOM 1574 O O . ASN A 1 205 ? 7.770 -13.011 -9.441 1.00 95.81 205 ASN A O 1
ATOM 1578 N N . ASN A 1 206 ? 8.044 -10.806 -9.741 1.00 96.88 206 ASN A N 1
ATOM 1579 C CA . ASN A 1 206 ? 6.754 -10.540 -10.352 1.00 96.88 206 ASN A CA 1
ATOM 1580 C C . ASN A 1 206 ? 6.976 -10.078 -11.788 1.00 96.88 206 ASN A C 1
ATOM 1582 O O . ASN A 1 206 ? 7.936 -9.366 -12.072 1.00 96.88 206 ASN A O 1
ATOM 1586 N N . ARG A 1 207 ? 6.080 -10.464 -12.696 1.00 97.25 207 ARG A N 1
ATOM 1587 C CA . ARG A 1 207 ? 6.138 -10.062 -14.103 1.00 97.25 207 ARG A CA 1
ATOM 1588 C C . ARG A 1 207 ? 4.760 -9.630 -14.570 1.00 97.25 207 ARG A C 1
ATOM 1590 O O . ARG A 1 207 ? 3.778 -10.314 -14.298 1.00 97.25 207 ARG A O 1
ATOM 1597 N N . PHE A 1 208 ? 4.690 -8.517 -15.287 1.00 97.50 208 PHE A N 1
ATOM 1598 C CA . PHE A 1 208 ? 3.446 -8.029 -15.879 1.00 97.50 208 PHE A CA 1
ATOM 1599 C C . PHE A 1 208 ? 3.679 -7.515 -17.293 1.00 97.50 208 PHE A C 1
ATOM 1601 O O . PHE A 1 208 ? 4.785 -7.093 -17.637 1.00 97.50 208 PHE A O 1
ATOM 1608 N N . GLN A 1 209 ? 2.623 -7.569 -18.103 1.00 96.88 209 GLN A N 1
ATOM 1609 C CA . GLN A 1 209 ? 2.606 -6.923 -19.406 1.00 96.88 209 GLN A CA 1
ATOM 1610 C C . GLN A 1 209 ? 2.418 -5.420 -19.207 1.00 96.88 209 GLN A C 1
ATOM 1612 O O . GLN A 1 209 ? 1.459 -5.006 -18.552 1.00 96.88 209 GLN A O 1
ATOM 1617 N N . SER A 1 210 ? 3.341 -4.619 -19.732 1.00 95.44 210 SER A N 1
ATOM 1618 C CA . SER A 1 210 ? 3.304 -3.163 -19.589 1.00 95.44 210 SER A CA 1
ATOM 1619 C C . SER A 1 210 ? 2.677 -2.530 -20.822 1.00 95.44 210 SER A C 1
ATOM 1621 O O . SER A 1 210 ? 2.953 -2.947 -21.938 1.00 95.44 210 SER A O 1
ATOM 1623 N N . SER A 1 211 ? 1.860 -1.497 -20.632 1.00 92.00 211 SER A N 1
ATOM 1624 C CA . SER A 1 211 ? 1.387 -0.638 -21.727 1.00 92.00 211 SER A CA 1
ATOM 1625 C C . SER A 1 211 ? 2.229 0.635 -21.893 1.00 92.00 211 SER A C 1
ATOM 1627 O O . SER A 1 211 ? 1.846 1.531 -22.639 1.00 92.00 211 SER A O 1
ATOM 1629 N N . THR A 1 212 ? 3.332 0.764 -21.149 1.00 94.19 212 THR A N 1
ATOM 1630 C CA . THR A 1 212 ? 4.214 1.941 -21.187 1.00 94.19 212 THR A CA 1
ATOM 1631 C C . THR A 1 212 ? 5.187 1.846 -22.358 1.00 94.19 212 THR A C 1
ATOM 1633 O O . THR A 1 212 ? 5.718 0.778 -22.651 1.00 94.19 212 THR A O 1
ATOM 1636 N N . GLU A 1 213 ? 5.499 2.978 -22.978 1.00 95.12 213 GLU A N 1
ATOM 1637 C CA . GLU A 1 213 ? 6.624 3.085 -23.907 1.00 95.12 213 GLU A CA 1
ATOM 1638 C C . GLU A 1 213 ? 7.934 3.329 -23.141 1.00 95.12 213 GLU A C 1
ATOM 1640 O O . GLU A 1 213 ? 8.005 4.186 -22.260 1.00 95.12 213 GLU A O 1
ATOM 1645 N N . LEU A 1 214 ? 8.991 2.605 -23.499 1.00 95.38 214 LEU A N 1
ATOM 1646 C CA . LEU A 1 214 ? 10.358 2.884 -23.082 1.00 95.38 214 LEU A CA 1
ATOM 1647 C C . LEU A 1 214 ? 10.903 4.041 -23.904 1.00 95.38 214 LEU A C 1
ATOM 1649 O O . LEU A 1 214 ? 11.308 3.851 -25.047 1.00 95.38 214 LEU A O 1
ATOM 1653 N N . LYS A 1 215 ? 10.942 5.232 -23.314 1.00 94.94 215 LYS A N 1
ATOM 1654 C CA . LYS A 1 215 ? 11.563 6.416 -23.911 1.00 94.94 215 LYS A CA 1
ATOM 1655 C C . LYS A 1 215 ? 13.026 6.480 -23.488 1.00 94.94 215 LYS A C 1
ATOM 1657 O O . LYS A 1 215 ? 13.324 6.857 -22.358 1.00 94.94 215 LYS A O 1
ATOM 1662 N N . ILE A 1 216 ? 13.948 6.136 -24.389 1.00 88.44 216 ILE A N 1
ATOM 1663 C CA . ILE A 1 216 ? 15.390 6.121 -24.075 1.00 88.44 216 ILE A CA 1
ATOM 1664 C C . ILE A 1 216 ? 15.894 7.532 -23.751 1.00 88.44 216 ILE A C 1
ATOM 1666 O O . ILE A 1 216 ? 16.718 7.715 -22.859 1.00 88.44 216 ILE A O 1
ATOM 1670 N N . THR A 1 217 ? 15.368 8.539 -24.448 1.00 89.69 217 THR A N 1
ATOM 1671 C CA . THR A 1 217 ? 15.732 9.949 -24.249 1.00 89.69 217 THR A CA 1
ATOM 1672 C C . THR A 1 217 ? 15.007 10.607 -23.072 1.00 89.69 217 THR A C 1
ATOM 1674 O O . THR A 1 217 ? 15.348 11.728 -22.711 1.00 89.69 217 THR A O 1
ATOM 1677 N N . ASP A 1 218 ? 14.017 9.934 -22.476 1.00 94.19 218 ASP A N 1
ATOM 1678 C CA . ASP A 1 218 ? 13.192 10.445 -21.376 1.00 94.19 218 ASP A CA 1
ATOM 1679 C C . ASP A 1 218 ? 12.841 9.310 -20.394 1.00 94.19 218 ASP A C 1
ATOM 1681 O O . ASP A 1 218 ? 11.695 8.864 -20.239 1.00 94.19 218 ASP A O 1
ATOM 1685 N N . LEU A 1 219 ? 13.889 8.800 -19.741 1.00 93.38 219 LEU A N 1
ATOM 1686 C CA . LEU A 1 219 ? 13.760 7.777 -18.705 1.00 93.38 219 LEU A 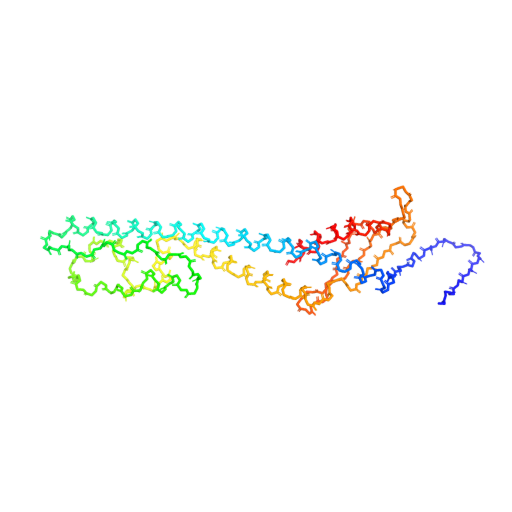CA 1
ATOM 1687 C C . LEU A 1 219 ? 12.848 8.207 -17.542 1.00 93.38 219 LEU A C 1
ATOM 1689 O O . LEU A 1 219 ? 12.079 7.352 -17.104 1.00 93.38 219 LEU A O 1
ATOM 1693 N N . PRO A 1 220 ? 12.847 9.470 -17.057 1.00 96.00 220 PRO A N 1
ATOM 1694 C CA . PRO A 1 220 ? 11.935 9.897 -15.994 1.00 96.00 220 PRO A CA 1
ATOM 1695 C C . PRO A 1 220 ? 10.456 9.660 -16.313 1.00 96.00 220 PRO A C 1
ATOM 1697 O O . PRO A 1 220 ? 9.730 9.125 -15.474 1.00 96.00 220 PRO A O 1
ATOM 1700 N N . THR A 1 221 ? 10.004 9.966 -17.533 1.00 96.06 221 THR A N 1
ATOM 1701 C CA . THR A 1 221 ? 8.611 9.704 -17.939 1.00 96.06 221 THR A CA 1
ATOM 1702 C C . THR A 1 221 ? 8.289 8.209 -17.972 1.00 96.06 221 THR A C 1
ATOM 1704 O O . THR A 1 221 ? 7.225 7.781 -17.504 1.00 96.06 221 THR A O 1
ATOM 1707 N N . THR A 1 222 ? 9.218 7.397 -18.487 1.00 96.19 222 THR A N 1
ATOM 1708 C CA . THR A 1 222 ? 9.085 5.930 -18.491 1.00 96.19 222 THR A CA 1
ATOM 1709 C C . THR A 1 222 ? 8.986 5.403 -17.061 1.00 96.19 222 THR A C 1
ATOM 1711 O O . THR A 1 222 ? 8.072 4.650 -16.726 1.00 96.19 222 THR A O 1
ATOM 1714 N N . ALA A 1 223 ? 9.901 5.839 -16.198 1.00 97.56 223 ALA A N 1
ATOM 1715 C CA . ALA A 1 223 ? 9.993 5.418 -14.813 1.00 97.56 223 ALA A CA 1
ATOM 1716 C C . ALA A 1 223 ? 8.763 5.811 -13.995 1.00 97.56 223 ALA A C 1
ATOM 1718 O O . ALA A 1 223 ? 8.264 4.984 -13.240 1.00 97.56 223 ALA A O 1
ATOM 1719 N N . ASN A 1 224 ? 8.228 7.020 -14.184 1.00 97.81 224 ASN A N 1
ATOM 1720 C CA . ASN A 1 224 ? 6.979 7.441 -13.551 1.00 97.81 224 ASN A CA 1
ATOM 1721 C C . ASN A 1 224 ? 5.818 6.514 -13.943 1.00 97.81 224 ASN A C 1
ATOM 1723 O O . ASN A 1 224 ? 5.108 5.983 -13.090 1.00 97.81 224 ASN A O 1
ATOM 1727 N N . SER A 1 225 ? 5.676 6.237 -15.240 1.00 97.44 225 SER A N 1
ATOM 1728 C CA . SER A 1 225 ? 4.617 5.360 -15.752 1.00 97.44 225 SER A CA 1
ATOM 1729 C C . SER A 1 225 ? 4.751 3.925 -15.223 1.00 97.44 225 SER A C 1
ATOM 1731 O O . SER A 1 225 ? 3.757 3.296 -14.855 1.00 97.44 225 SER A O 1
ATOM 1733 N N . LEU A 1 226 ? 5.981 3.404 -15.142 1.00 97.62 226 LEU A N 1
ATOM 1734 C CA . LEU A 1 226 ? 6.258 2.093 -14.552 1.00 97.62 226 LEU A CA 1
ATOM 1735 C C . LEU A 1 226 ? 6.014 2.069 -13.043 1.00 97.62 226 LEU A C 1
ATOM 1737 O O . LEU A 1 226 ? 5.397 1.125 -12.560 1.00 97.62 226 LEU A O 1
ATOM 1741 N N . ALA A 1 227 ? 6.438 3.095 -12.305 1.00 97.81 227 ALA A N 1
ATOM 1742 C CA . ALA A 1 227 ? 6.212 3.197 -10.867 1.00 97.81 227 ALA A CA 1
ATOM 1743 C C . ALA A 1 227 ? 4.717 3.149 -10.537 1.00 97.81 227 ALA A C 1
ATOM 1745 O O . ALA A 1 227 ? 4.312 2.388 -9.659 1.00 97.81 227 ALA A O 1
ATOM 1746 N N . HIS A 1 228 ? 3.886 3.864 -11.302 1.00 97.62 228 HIS A N 1
ATOM 1747 C CA . HIS A 1 228 ? 2.434 3.782 -11.174 1.00 97.62 228 HIS A CA 1
ATOM 1748 C C . HIS A 1 228 ? 1.907 2.367 -11.429 1.00 97.62 228 HIS A C 1
ATOM 1750 O O . HIS A 1 228 ? 1.134 1.861 -10.617 1.00 97.62 228 HIS A O 1
ATOM 1756 N N . GLN A 1 229 ? 2.311 1.705 -12.515 1.00 97.19 229 GLN A N 1
ATOM 1757 C CA . GLN A 1 229 ? 1.840 0.346 -12.802 1.00 97.19 229 GLN A CA 1
ATOM 1758 C C . GLN A 1 229 ? 2.273 -0.657 -11.730 1.00 97.19 229 GLN A C 1
ATOM 1760 O O . GLN A 1 229 ? 1.438 -1.422 -11.250 1.00 97.19 229 GLN A O 1
ATOM 1765 N N . ILE A 1 230 ? 3.540 -0.616 -11.309 1.00 96.62 230 ILE A N 1
ATOM 1766 C CA . ILE A 1 230 ? 4.058 -1.488 -10.251 1.00 96.62 230 ILE A CA 1
ATOM 1767 C C . ILE A 1 230 ? 3.277 -1.230 -8.960 1.00 96.62 230 ILE A C 1
ATOM 1769 O O . ILE A 1 230 ? 2.791 -2.185 -8.365 1.00 96.62 230 ILE A O 1
ATOM 1773 N N . PHE A 1 231 ? 3.074 0.032 -8.566 1.00 96.50 231 PHE A N 1
ATOM 1774 C CA . PHE A 1 231 ? 2.338 0.391 -7.350 1.00 96.50 231 PHE A CA 1
ATOM 1775 C C . PHE A 1 231 ? 0.907 -0.165 -7.328 1.00 96.50 231 PHE A C 1
ATOM 1777 O O . PHE A 1 231 ? 0.474 -0.669 -6.299 1.00 96.50 231 PHE A O 1
ATOM 1784 N N . HIS A 1 232 ? 0.184 -0.138 -8.453 1.00 95.38 232 HIS A N 1
ATOM 1785 C CA . HIS A 1 232 ? -1.170 -0.708 -8.539 1.00 95.38 232 HIS A CA 1
ATOM 1786 C C . HIS A 1 232 ? -1.197 -2.242 -8.494 1.00 95.38 232 HIS A C 1
ATOM 1788 O O . HIS A 1 232 ? -2.236 -2.827 -8.196 1.00 95.38 232 HIS A O 1
ATOM 1794 N N . LYS A 1 233 ? -0.083 -2.898 -8.835 1.00 93.56 233 LYS A N 1
ATOM 1795 C CA . LYS A 1 233 ? 0.066 -4.358 -8.767 1.00 93.56 233 LYS A CA 1
ATOM 1796 C C . LYS A 1 233 ? 0.569 -4.840 -7.404 1.00 93.56 233 LYS A C 1
ATOM 1798 O O . LYS A 1 233 ? 0.558 -6.047 -7.175 1.00 93.56 233 LYS A O 1
ATOM 1803 N N . MET A 1 234 ? 1.017 -3.933 -6.529 1.00 88.94 234 MET A N 1
ATOM 1804 C CA . MET A 1 234 ? 1.393 -4.252 -5.150 1.00 88.94 234 MET A CA 1
ATOM 1805 C C . MET A 1 234 ? 0.153 -4.437 -4.279 1.00 88.94 234 MET A C 1
ATOM 1807 O O . MET A 1 234 ? 0.075 -5.478 -3.592 1.00 88.94 234 MET A O 1
#

Foldseek 3Di:
DDDDDDDDDDDDPPPPQDFDWDDPVLQVVLLVLLLVQQLVVLVVLLVVLVVVLLVLLVLLVVLVVVLVVLLVVLLVVQPPDDDDDDDDPQPDDPPDDPVCNLCRVVVDDPVPPPDPPRCVRRPSSVLVHCVNDPPVSSSCVRSNPVSVVSSVVSVVSSVLSVLQSVQSVPDRFWDIWTWGPVQFDCVVATKTATQKTWTDTPRDIDMDGDRAIDGSVCSNVRSNSVSVVVNVVD